Protein AF-A0A1E4T0T9-F1 (afdb_monomer)

pLDDT: mean 78.66, std 10.43, range [50.0, 93.5]

Foldseek 3Di:
DVLLVVLVVVLPPPDDDPVRNVVSQVVNVVVVVVVPVVFVKDKDQQVVADPLVVPPDPDQKAWKKKKKKKAWPDFWDPQFKKKKKFKAWPSRDTQDIDTRDRDRMDIDIGIGIDGSVCSRVIMMMITIDIGTPDPDPPDDTDDIDMDMDMDIHDVRVVVVVVVVVVVVVVVVVVVVVVVVVVVVVVVVVVVVVVVVVVVVVVVVVVVVVVVVVVVVVVVVVVVVVVVVVVVVVVVCVVVVVD

InterPro domains:
  IPR009038 GOLD domain [PF01105] (72-237)

Secondary structure (DSSP, 8-state):
-HHHHHHHHHHTSS---HHHHHHHHHHHHHHHHHHHHHTEEEEEEGGGTS-GGG-----SEEEEEEEEEEEESS---TTTEEEEEEEEETTS-EEEEE-S---SEEEEEEEEEEEGGGTTT-EEEEEEEEEE----TT--PPP--EEEEEEESHHHHHHHHHHHHHHHHHHHHHHHHHHHHHHHHHHHHHHHHHHHHHHHHHHHHHHHHHHHHHHHHHHHHHHHHHHHHHHHHHHHHHTT--

Radius of gyration: 44.63 Å; Cα contacts (8 Å, |Δi|>4): 260; chains: 1; bounding box: 98×109×76 Å

Mean predicted aligned error: 16.96 Å

Organism: NCBI:txid983967

Structure (mmCIF, N/CA/C/O backbone):
data_AF-A0A1E4T0T9-F1
#
_entry.id   AF-A0A1E4T0T9-F1
#
loop_
_atom_site.group_PDB
_atom_site.id
_atom_site.type_symbol
_atom_site.label_atom_id
_atom_site.label_alt_id
_atom_site.label_comp_id
_atom_site.label_asym_id
_atom_site.label_entity_id
_atom_site.label_seq_id
_atom_site.pdbx_PDB_ins_code
_atom_site.Cartn_x
_atom_site.Cartn_y
_atom_site.Cartn_z
_atom_site.occupancy
_atom_site.B_iso_or_equiv
_atom_site.auth_seq_id
_atom_site.auth_comp_id
_atom_site.auth_asym_id
_atom_site.auth_atom_id
_atom_site.pdbx_PDB_model_num
ATOM 1 N N . MET A 1 1 ? -7.947 -5.270 22.882 1.00 57.06 1 MET A N 1
ATOM 2 C CA . MET A 1 1 ? -6.978 -6.190 22.240 1.00 57.06 1 MET A CA 1
ATOM 3 C C . MET A 1 1 ? -6.314 -7.165 23.208 1.00 57.06 1 MET A C 1
ATOM 5 O O . MET A 1 1 ? -6.291 -8.350 22.909 1.00 57.06 1 MET A O 1
ATOM 9 N N . GLU A 1 2 ? -5.814 -6.727 24.372 1.00 59.69 2 GLU A N 1
ATOM 10 C CA . GLU A 1 2 ? -5.223 -7.644 25.373 1.00 59.69 2 GLU A CA 1
ATOM 11 C C . GLU A 1 2 ? -6.180 -8.763 25.816 1.00 59.69 2 GLU A C 1
ATOM 13 O O . GLU A 1 2 ? -5.764 -9.904 26.012 1.00 59.69 2 GLU A O 1
ATOM 18 N N . SER A 1 3 ? -7.479 -8.460 25.899 1.00 63.16 3 SER A N 1
ATOM 19 C CA . SER A 1 3 ? -8.530 -9.440 26.177 1.00 63.16 3 SER A CA 1
ATOM 20 C C . SER A 1 3 ? -8.638 -10.528 25.102 1.00 63.16 3 SER A C 1
ATOM 22 O O . SER A 1 3 ? -8.749 -11.697 25.461 1.00 63.16 3 SER A O 1
ATOM 24 N N . ILE A 1 4 ? -8.556 -10.185 23.811 1.00 62.50 4 ILE A N 1
ATOM 25 C CA . ILE A 1 4 ? -8.642 -11.140 22.688 1.00 62.50 4 ILE A CA 1
ATOM 26 C C . ILE A 1 4 ? -7.440 -12.089 22.718 1.00 62.50 4 ILE A C 1
ATOM 28 O O . ILE A 1 4 ? -7.617 -13.306 22.763 1.00 62.50 4 ILE A O 1
ATOM 32 N N . ASN A 1 5 ? -6.227 -11.538 22.830 1.00 68.00 5 ASN A N 1
ATOM 33 C CA . ASN A 1 5 ? -4.992 -12.326 22.891 1.00 68.00 5 ASN A CA 1
ATOM 34 C C . ASN A 1 5 ? -4.982 -13.288 24.090 1.00 68.00 5 ASN A C 1
ATOM 36 O O . ASN A 1 5 ? -4.513 -14.421 23.984 1.00 68.00 5 ASN A O 1
ATOM 40 N N . LYS A 1 6 ? -5.527 -12.863 25.237 1.00 69.75 6 LYS A N 1
ATOM 41 C CA . LYS A 1 6 ? -5.647 -13.718 26.423 1.00 69.75 6 LYS A CA 1
ATOM 42 C C . LYS A 1 6 ? -6.551 -14.930 26.167 1.00 69.75 6 LYS A C 1
ATOM 44 O O . LYS A 1 6 ? -6.154 -16.048 26.482 1.00 69.75 6 LYS A O 1
ATOM 49 N N . HIS A 1 7 ? -7.726 -14.725 25.569 1.00 67.62 7 HIS A N 1
ATOM 50 C CA . HIS A 1 7 ? -8.671 -15.814 25.289 1.00 67.62 7 HIS A CA 1
ATOM 51 C C . HIS A 1 7 ? -8.166 -16.751 24.173 1.00 67.62 7 HIS A C 1
ATOM 53 O O . HIS A 1 7 ? -8.335 -17.964 24.286 1.00 67.62 7 HIS A O 1
ATOM 59 N N . GLN A 1 8 ? -7.460 -16.235 23.157 1.00 63.12 8 GLN A N 1
ATOM 60 C CA . GLN A 1 8 ? -6.791 -17.070 22.143 1.00 63.12 8 GLN A CA 1
ATOM 61 C C . GLN A 1 8 ? -5.697 -17.953 22.748 1.00 63.12 8 GLN A C 1
ATOM 63 O O . GLN A 1 8 ? -5.616 -19.146 22.456 1.00 63.12 8 GLN A O 1
ATOM 68 N N . ASN A 1 9 ? -4.884 -17.399 23.648 1.00 66.81 9 ASN A N 1
ATOM 69 C CA . ASN A 1 9 ? -3.856 -18.170 24.342 1.00 66.81 9 ASN A CA 1
ATOM 70 C C . ASN A 1 9 ? -4.459 -19.267 25.231 1.00 66.81 9 ASN A C 1
ATOM 72 O O . ASN A 1 9 ? -3.903 -20.360 25.300 1.00 66.81 9 ASN A O 1
ATOM 76 N N . GLU A 1 10 ? -5.607 -19.013 25.868 1.00 63.69 10 GLU A N 1
ATOM 77 C CA . GLU A 1 10 ? -6.328 -20.025 26.650 1.00 63.69 10 GLU A CA 1
ATOM 78 C C . GLU A 1 10 ? -6.899 -21.159 25.777 1.00 63.69 10 GLU A C 1
ATOM 80 O O . GLU A 1 10 ? -6.872 -22.311 26.211 1.00 63.69 10 GLU A O 1
ATOM 85 N N . LEU A 1 11 ? -7.349 -20.873 24.547 1.00 61.41 11 LEU A N 1
ATOM 86 C CA . LEU A 1 11 ? -7.808 -21.886 23.578 1.00 61.41 11 LEU A CA 1
ATOM 87 C C . LEU A 1 11 ? -6.672 -22.770 23.047 1.00 61.41 11 LEU A C 1
ATOM 89 O O . LEU A 1 11 ? -6.877 -23.960 22.815 1.00 61.41 11 LEU A O 1
ATOM 93 N N . ASN A 1 12 ? -5.470 -22.210 22.905 1.00 61.47 12 ASN A N 1
ATOM 94 C CA . ASN A 1 12 ? -4.290 -22.923 22.408 1.00 61.47 12 ASN A CA 1
ATOM 95 C C . ASN A 1 12 ? -3.645 -23.861 23.450 1.00 61.47 12 ASN A C 1
ATOM 97 O O . ASN A 1 12 ? -2.731 -24.628 23.128 1.00 61.47 12 ASN A O 1
ATOM 101 N N . LEU A 1 13 ? -4.108 -23.847 24.707 1.00 65.94 13 LEU A N 1
ATOM 102 C CA . LEU A 1 13 ? -3.631 -24.770 25.736 1.00 65.94 13 LEU A CA 1
ATOM 103 C C . LEU A 1 13 ? -4.154 -26.193 25.471 1.00 65.94 13 LEU A C 1
ATOM 105 O O . LEU A 1 13 ? -5.351 -26.458 25.503 1.00 65.94 13 LEU A O 1
ATOM 109 N N . LYS A 1 14 ? -3.234 -27.154 25.314 1.00 53.81 14 LYS A N 1
ATOM 110 C CA . LYS A 1 14 ? -3.501 -28.574 24.978 1.00 53.81 14 LYS A CA 1
ATOM 111 C C . LYS A 1 14 ? -4.473 -29.338 25.905 1.00 53.81 14 LYS A C 1
ATOM 113 O O . LYS A 1 14 ? -4.807 -30.479 25.604 1.00 53.81 14 LYS A O 1
ATOM 118 N N . LYS A 1 15 ? -4.904 -28.775 27.040 1.00 55.72 15 LYS A N 1
ATOM 119 C CA . LYS A 1 15 ? -5.782 -29.428 28.034 1.00 55.72 15 LYS A CA 1
ATOM 120 C C . LYS A 1 15 ? -6.989 -28.557 28.397 1.00 55.72 15 LYS A C 1
ATOM 122 O O . LYS A 1 15 ? -7.186 -28.210 29.560 1.00 55.72 15 LYS A O 1
ATOM 127 N N . VAL A 1 16 ? -7.816 -28.213 27.415 1.00 63.84 16 VAL A N 1
ATOM 128 C CA . VAL A 1 16 ? -9.122 -27.584 27.659 1.00 63.84 16 VAL A CA 1
ATOM 129 C C . VAL A 1 16 ? -10.225 -28.596 27.359 1.00 63.84 16 VAL A C 1
ATOM 131 O O . VAL A 1 16 ? -10.286 -29.165 26.277 1.00 63.84 16 VAL A O 1
ATOM 134 N N . ASN A 1 17 ? -11.090 -28.853 28.343 1.00 74.56 17 ASN A N 1
ATOM 135 C CA . ASN A 1 17 ? -12.249 -29.734 28.184 1.00 74.56 17 ASN A CA 1
ATOM 136 C C . ASN A 1 17 ? -13.255 -29.117 27.183 1.00 74.56 17 ASN A C 1
ATOM 138 O O . ASN A 1 17 ? -13.449 -27.902 27.215 1.00 74.56 17 ASN A O 1
ATOM 142 N N . ASN A 1 18 ? -13.935 -29.918 26.350 1.00 73.50 18 ASN A N 1
ATOM 143 C CA . ASN A 1 18 ? -14.803 -29.437 25.255 1.00 73.50 18 ASN A CA 1
ATOM 144 C C . ASN A 1 18 ? -15.841 -28.392 25.701 1.00 73.50 18 ASN A C 1
ATOM 146 O O . ASN A 1 18 ? -16.030 -27.380 25.034 1.00 73.50 18 ASN A O 1
ATOM 150 N N . LYS A 1 19 ? -16.461 -28.574 26.875 1.00 77.31 19 LYS A N 1
ATOM 151 C CA . LYS A 1 19 ? -17.432 -27.610 27.426 1.00 77.31 19 LYS A CA 1
ATOM 152 C C . LYS A 1 19 ? -16.798 -26.259 27.787 1.00 77.31 19 LYS A C 1
ATOM 154 O O . LYS A 1 19 ? -17.434 -25.222 27.654 1.00 77.31 19 LYS A O 1
ATOM 159 N N . LYS A 1 20 ? -15.545 -26.269 28.251 1.00 77.44 20 LYS A N 1
ATOM 160 C CA . LYS A 1 20 ? -14.785 -25.053 28.566 1.00 77.44 20 LYS A CA 1
ATOM 161 C C . LYS A 1 20 ? -14.289 -24.374 27.287 1.00 77.44 20 LYS A C 1
ATOM 163 O O . LYS A 1 20 ? -14.274 -23.153 27.246 1.00 77.44 20 LYS A O 1
ATOM 168 N N . LYS A 1 21 ? -13.945 -25.152 26.256 1.00 75.50 21 LYS A N 1
ATOM 169 C CA . LYS A 1 21 ? -13.552 -24.646 24.935 1.00 75.50 21 LYS A CA 1
ATOM 170 C C . LYS A 1 21 ? -14.680 -23.833 24.294 1.00 75.50 21 LYS A C 1
ATOM 172 O O . LYS A 1 21 ? -14.459 -22.668 23.999 1.00 75.50 21 LYS A O 1
ATOM 177 N N . LEU A 1 22 ? -15.888 -24.399 24.220 1.00 78.38 22 LEU A N 1
ATOM 178 C CA . LEU A 1 22 ? -17.079 -23.709 23.698 1.00 78.38 22 LEU A CA 1
ATOM 179 C C . LEU A 1 22 ? -17.352 -22.389 24.435 1.00 78.38 22 LEU A C 1
ATOM 181 O O . LEU A 1 22 ? -17.577 -21.357 23.822 1.00 78.38 22 LEU A O 1
ATOM 185 N N . LEU A 1 23 ? -17.244 -22.398 25.766 1.00 80.94 23 LEU A N 1
ATOM 186 C CA . LEU A 1 23 ? -17.474 -21.203 26.582 1.00 80.94 23 LEU A CA 1
ATOM 187 C C . LEU A 1 23 ? -16.413 -20.111 26.335 1.00 80.94 23 LEU A C 1
ATOM 189 O O . LEU A 1 23 ? -16.714 -18.923 26.423 1.00 80.94 23 LEU A O 1
ATOM 193 N N . ILE A 1 24 ? -15.167 -20.497 26.039 1.00 77.19 24 ILE A N 1
ATOM 194 C CA . ILE A 1 24 ? -14.108 -19.547 25.674 1.00 77.19 24 ILE A CA 1
ATOM 195 C C . ILE A 1 24 ? -14.320 -19.025 24.247 1.00 77.19 24 ILE A C 1
ATOM 197 O O . ILE A 1 24 ? -14.135 -17.832 24.034 1.00 77.19 24 ILE A O 1
ATOM 201 N N . GLU A 1 25 ? -14.742 -19.868 23.301 1.00 77.69 25 GLU A N 1
ATOM 202 C CA . GLU A 1 25 ? -15.094 -19.457 21.932 1.00 77.69 25 GLU A CA 1
ATOM 203 C C . GLU A 1 25 ? -16.253 -18.449 21.928 1.00 77.69 25 GLU A C 1
ATOM 205 O O . GLU A 1 25 ? -16.144 -17.402 21.295 1.00 77.69 25 GLU A O 1
ATOM 210 N N . ASP A 1 26 ? -17.307 -18.685 22.714 1.00 81.06 26 ASP A N 1
ATOM 211 C CA . ASP A 1 26 ? -18.427 -17.745 22.852 1.00 81.06 26 ASP A CA 1
ATOM 212 C C . ASP A 1 26 ? -17.975 -16.393 23.420 1.00 81.06 26 ASP A C 1
ATOM 214 O O . ASP A 1 26 ? -18.331 -15.334 22.898 1.00 81.06 26 ASP A O 1
ATOM 218 N N . LYS A 1 27 ? -17.132 -16.412 24.461 1.00 81.25 27 LYS A N 1
ATOM 219 C CA . LYS A 1 27 ? -16.548 -15.187 25.029 1.00 81.25 27 LYS A CA 1
ATOM 220 C C . LYS A 1 27 ? -15.650 -14.466 24.035 1.00 81.25 27 LYS A C 1
ATOM 222 O O . LYS A 1 27 ? -15.674 -13.241 23.975 1.00 81.25 27 LYS A O 1
ATOM 227 N N . LEU A 1 28 ? -14.854 -15.206 23.270 1.00 78.69 28 LEU A N 1
ATOM 228 C CA . LEU A 1 28 ? -13.985 -14.645 22.246 1.00 78.69 28 LEU A CA 1
ATOM 229 C C . LEU A 1 28 ? -14.816 -13.946 21.166 1.00 78.69 28 LEU A C 1
ATOM 231 O O . LEU A 1 28 ? -14.557 -12.783 20.869 1.00 78.69 28 LEU A O 1
ATOM 235 N N . ASN A 1 29 ? -15.856 -14.608 20.658 1.00 79.00 29 ASN A N 1
ATOM 236 C CA . ASN A 1 29 ? -16.781 -14.039 19.680 1.00 79.00 29 ASN A CA 1
ATOM 237 C C . ASN A 1 29 ? -17.466 -12.779 20.215 1.00 79.00 29 ASN A C 1
ATOM 239 O O . ASN A 1 29 ? -17.566 -11.781 19.503 1.00 79.00 29 ASN A O 1
ATOM 243 N N . GLN A 1 30 ? -17.888 -12.787 21.482 1.00 84.00 30 GLN A N 1
ATOM 244 C CA . GLN A 1 30 ? -18.461 -11.607 22.121 1.00 84.00 30 GLN A CA 1
ATOM 245 C C . GLN A 1 30 ? -17.457 -10.444 22.165 1.00 84.00 30 GLN A C 1
ATOM 247 O O . GLN A 1 30 ? -17.786 -9.342 21.734 1.00 84.00 30 GLN A O 1
ATOM 252 N N . VAL A 1 31 ? -16.224 -10.685 22.618 1.00 81.38 31 VAL A N 1
ATOM 253 C CA . VAL A 1 31 ? -15.187 -9.644 22.720 1.00 81.38 31 VAL A CA 1
ATOM 254 C C . VAL A 1 31 ? -14.771 -9.120 21.341 1.00 81.38 31 VAL A C 1
ATOM 256 O O . VAL A 1 31 ? -14.519 -7.925 21.192 1.00 81.38 31 VAL A O 1
ATOM 259 N N . ILE A 1 32 ? -14.707 -9.983 20.323 1.00 80.38 32 ILE A N 1
ATOM 260 C CA . ILE A 1 32 ? -14.442 -9.576 18.937 1.00 80.38 32 ILE A CA 1
ATOM 261 C C . ILE A 1 32 ? -15.573 -8.679 18.432 1.00 80.38 32 ILE A C 1
ATOM 263 O O . ILE A 1 32 ? -15.301 -7.610 17.895 1.00 80.38 32 ILE A O 1
ATOM 267 N N . ASN A 1 33 ? -16.832 -9.056 18.655 1.00 81.19 33 ASN A N 1
ATOM 268 C CA . ASN A 1 33 ? -17.979 -8.250 18.237 1.00 81.19 33 ASN A CA 1
ATOM 269 C C . ASN A 1 33 ? -18.048 -6.905 18.974 1.00 81.19 33 ASN A C 1
ATOM 271 O O . ASN A 1 33 ? -18.346 -5.884 18.355 1.00 81.19 33 ASN A O 1
ATOM 275 N N . GLU A 1 34 ? -17.730 -6.866 20.269 1.00 83.19 34 GLU A N 1
ATOM 276 C CA . GLU A 1 34 ? -17.596 -5.620 21.036 1.00 83.19 34 GLU A CA 1
ATOM 277 C C . GLU A 1 34 ? -16.472 -4.740 20.474 1.00 83.19 34 GLU A C 1
ATOM 279 O O . GLU A 1 34 ? -16.651 -3.537 20.291 1.00 83.19 34 GLU A O 1
ATOM 284 N N . TYR A 1 35 ? -15.326 -5.331 20.130 1.00 79.81 35 TYR A N 1
ATOM 285 C CA . TYR A 1 35 ? -14.220 -4.610 19.506 1.00 79.81 35 TYR A CA 1
ATOM 286 C C . TYR A 1 35 ? -14.591 -4.058 18.120 1.00 79.81 35 TYR A C 1
ATOM 288 O O . TYR A 1 35 ? -14.288 -2.902 17.831 1.00 79.81 35 TYR A O 1
ATOM 2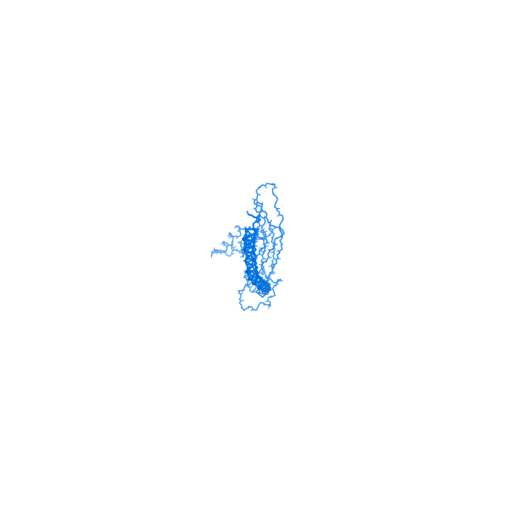96 N N . ILE A 1 36 ? -15.260 -4.855 17.284 1.00 79.25 36 ILE A N 1
ATOM 297 C CA . ILE A 1 36 ? -15.697 -4.459 15.939 1.00 79.25 36 ILE A CA 1
ATOM 298 C C . ILE A 1 36 ? -16.736 -3.343 16.015 1.00 79.25 36 ILE A C 1
ATOM 300 O O . ILE A 1 36 ? -16.641 -2.377 15.272 1.00 79.25 36 ILE A O 1
ATOM 304 N N . SER A 1 37 ? -17.711 -3.452 16.918 1.00 79.31 37 SER A N 1
ATOM 305 C CA . SER A 1 37 ? -18.762 -2.439 17.088 1.00 79.31 37 SER A CA 1
ATOM 306 C C . SER A 1 37 ? -18.261 -1.139 17.719 1.00 79.31 37 SER A C 1
ATOM 308 O O . SER A 1 37 ? -18.831 -0.081 17.463 1.00 79.31 37 SER A O 1
ATOM 310 N N . SER A 1 38 ? -17.194 -1.197 18.519 1.00 80.12 38 SER A N 1
ATOM 311 C CA . SER A 1 38 ? -16.608 -0.017 19.171 1.00 80.12 38 SER A CA 1
ATOM 312 C C . SER A 1 38 ? -15.611 0.743 18.292 1.00 80.12 38 SER A C 1
ATOM 314 O O . SER A 1 38 ? -15.231 1.861 18.635 1.00 80.12 38 SER A O 1
ATOM 316 N N . ASN A 1 39 ? -15.163 0.151 17.183 1.00 79.81 39 ASN A N 1
ATOM 317 C CA . ASN A 1 39 ? -14.183 0.740 16.273 1.00 79.81 39 ASN A CA 1
ATOM 318 C C . ASN A 1 39 ? -14.757 0.887 14.860 1.00 79.81 39 ASN A C 1
ATOM 320 O O . ASN A 1 39 ? -15.753 0.267 14.501 1.00 79.81 39 ASN A O 1
ATOM 324 N N . ASN A 1 40 ? -14.096 1.685 14.019 1.00 83.19 40 ASN A N 1
ATOM 325 C CA . ASN A 1 40 ? -14.457 1.765 12.605 1.00 83.19 40 ASN A CA 1
ATOM 326 C C . ASN A 1 40 ? -13.895 0.545 11.872 1.00 83.19 40 ASN A C 1
ATOM 328 O O . ASN A 1 40 ? -12.773 0.576 11.360 1.00 83.19 40 ASN A O 1
ATOM 332 N N . CYS A 1 41 ? -14.676 -0.531 11.869 1.00 89.19 41 CYS A N 1
ATOM 333 C CA . CYS A 1 41 ? -14.345 -1.797 11.235 1.00 89.19 41 CYS A CA 1
ATOM 334 C C . CYS A 1 41 ? -15.230 -2.066 10.016 1.00 89.19 41 CYS A C 1
ATOM 336 O O . CYS A 1 41 ? -16.447 -1.900 10.069 1.00 89.19 41 CYS A O 1
ATOM 338 N N . TYR A 1 42 ? -14.614 -2.534 8.933 1.00 89.50 42 TYR A N 1
ATOM 339 C CA . TYR A 1 42 ? -15.296 -2.930 7.705 1.00 89.50 42 TYR A CA 1
ATOM 340 C C . TYR A 1 42 ? -15.018 -4.396 7.402 1.00 89.50 42 TYR A C 1
ATOM 342 O O . TYR A 1 42 ? -13.855 -4.799 7.331 1.00 89.50 42 TYR A O 1
ATOM 350 N N . ARG A 1 43 ? -16.090 -5.166 7.204 1.00 90.00 43 ARG A N 1
ATOM 351 C CA . ARG A 1 43 ? -16.034 -6.593 6.888 1.00 90.00 43 ARG A CA 1
ATOM 352 C C . ARG A 1 43 ? -16.028 -6.827 5.386 1.00 90.00 43 ARG A C 1
ATOM 354 O O . ARG A 1 43 ? -16.909 -6.331 4.688 1.00 90.00 43 ARG A O 1
ATOM 361 N N . TYR A 1 44 ? -15.089 -7.641 4.920 1.00 89.38 44 TYR A N 1
ATOM 362 C CA . TYR A 1 44 ? -14.964 -8.045 3.523 1.00 89.38 44 TYR A CA 1
ATOM 363 C C . TYR A 1 44 ? -15.066 -9.565 3.414 1.00 89.38 44 TYR A C 1
ATOM 365 O O . TYR A 1 44 ? -14.212 -10.289 3.928 1.00 89.38 44 TYR A O 1
ATOM 373 N N . HIS A 1 45 ? -16.111 -10.051 2.744 1.00 88.50 45 HIS A N 1
ATOM 374 C CA . HIS A 1 45 ? -16.285 -11.475 2.465 1.00 88.50 45 HIS A CA 1
ATOM 375 C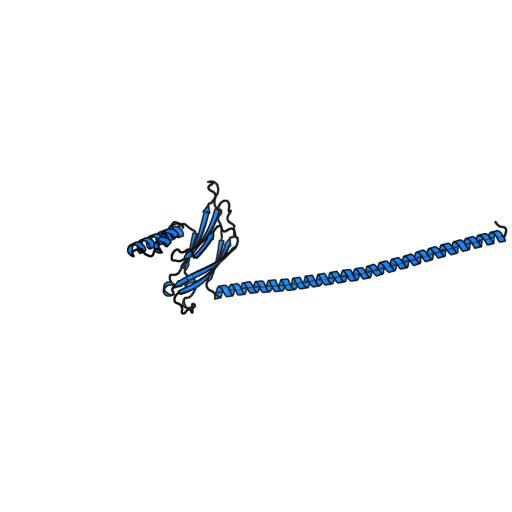 C . HIS A 1 45 ? -15.540 -11.856 1.188 1.00 88.50 45 HIS A C 1
ATOM 377 O O . HIS A 1 45 ? -15.721 -11.215 0.156 1.00 88.50 45 HIS A O 1
ATOM 383 N N . ILE A 1 46 ? -14.738 -12.922 1.226 1.00 83.88 46 ILE A N 1
ATOM 384 C CA . ILE A 1 46 ? -13.905 -13.312 0.073 1.00 83.88 46 ILE A CA 1
ATOM 385 C C . ILE A 1 46 ? -14.767 -13.622 -1.158 1.00 83.88 46 ILE A C 1
ATOM 387 O O . ILE A 1 46 ? -14.450 -13.191 -2.268 1.00 83.88 46 ILE A O 1
ATOM 391 N N . ARG A 1 47 ? -15.882 -14.332 -0.950 1.00 83.50 47 ARG A N 1
ATOM 392 C CA . ARG A 1 47 ? -16.803 -14.765 -2.014 1.00 83.50 47 ARG A CA 1
ATOM 393 C C . ARG A 1 47 ? -17.356 -13.623 -2.871 1.00 83.50 47 ARG A C 1
ATOM 395 O O . ARG A 1 47 ? -17.768 -13.865 -3.999 1.00 83.50 47 ARG A O 1
ATOM 402 N N . ASP A 1 48 ? -17.408 -12.409 -2.323 1.00 83.31 48 ASP A N 1
ATOM 403 C CA . ASP A 1 48 ? -17.975 -11.251 -3.015 1.00 83.31 48 ASP A CA 1
ATOM 404 C C . ASP A 1 48 ? -16.991 -10.708 -4.069 1.00 83.31 48 ASP A C 1
ATOM 406 O O . ASP A 1 48 ? -17.389 -9.987 -4.983 1.00 83.31 48 ASP A O 1
ATOM 410 N N . TYR A 1 49 ? -15.709 -11.080 -3.963 1.00 80.06 49 TYR A N 1
ATOM 411 C CA . TYR A 1 49 ? -14.622 -10.561 -4.795 1.00 80.06 49 TYR A CA 1
ATOM 412 C C . TYR A 1 49 ? -13.903 -11.632 -5.614 1.00 80.06 49 TYR A C 1
ATOM 414 O O . TYR A 1 49 ? -13.321 -11.314 -6.650 1.00 80.06 49 TYR A O 1
ATOM 422 N N . ILE A 1 50 ? -13.926 -12.890 -5.170 1.00 76.00 50 ILE A N 1
ATOM 423 C CA . ILE A 1 50 ? -13.327 -14.014 -5.888 1.00 76.00 50 ILE A CA 1
ATOM 424 C C . ILE A 1 50 ? -14.393 -15.078 -6.119 1.00 76.00 50 ILE A C 1
ATOM 426 O O . ILE A 1 50 ? -15.002 -15.587 -5.177 1.00 76.00 50 ILE A O 1
ATOM 430 N N . ASN A 1 51 ? -14.571 -15.465 -7.380 1.00 71.44 51 ASN A N 1
ATOM 431 C CA . ASN A 1 51 ? -15.403 -16.606 -7.718 1.00 71.44 51 ASN A CA 1
ATOM 432 C C . ASN A 1 51 ? -14.649 -17.898 -7.385 1.00 71.44 51 ASN A C 1
ATOM 434 O O . ASN A 1 51 ? -13.546 -18.128 -7.878 1.00 71.44 51 ASN A O 1
ATOM 438 N N . TYR A 1 52 ? -15.259 -18.761 -6.573 1.00 67.12 52 TYR A N 1
ATOM 439 C CA . TYR A 1 52 ? -14.669 -20.041 -6.171 1.00 67.12 52 TYR A CA 1
ATOM 440 C C . TYR A 1 52 ? -14.256 -20.898 -7.379 1.00 67.12 52 TYR A C 1
ATOM 442 O O . TYR A 1 52 ? -13.225 -21.564 -7.351 1.00 67.12 52 TYR A O 1
ATOM 450 N N . ASN A 1 53 ? -15.015 -20.819 -8.476 1.00 66.31 53 ASN A N 1
ATOM 451 C CA . ASN A 1 53 ? -14.739 -21.572 -9.702 1.00 66.31 53 ASN A CA 1
ATOM 452 C C . ASN A 1 53 ? -13.446 -21.140 -10.417 1.00 66.31 53 ASN A C 1
ATOM 454 O O . ASN A 1 53 ? -12.900 -21.912 -11.205 1.00 66.31 53 ASN A O 1
ATOM 458 N N . ASP A 1 54 ? -12.946 -19.932 -10.143 1.00 64.06 54 ASP A N 1
ATOM 459 C CA . ASP A 1 54 ? -11.701 -19.421 -10.726 1.00 64.06 54 ASP A CA 1
ATOM 460 C C . ASP A 1 54 ? -10.461 -19.925 -9.967 1.00 64.06 54 ASP A C 1
ATOM 462 O O . ASP A 1 54 ? -9.332 -19.846 -10.465 1.00 64.06 54 ASP A O 1
ATOM 466 N N . ILE A 1 55 ? -10.656 -20.499 -8.777 1.00 65.00 55 ILE A N 1
ATOM 467 C CA . ILE A 1 55 ? -9.598 -21.060 -7.942 1.00 65.00 55 ILE A CA 1
ATOM 468 C C . ILE A 1 55 ? -9.340 -22.507 -8.381 1.00 65.00 55 ILE A C 1
ATOM 470 O O . ILE A 1 55 ? -9.918 -23.464 -7.873 1.00 65.00 55 ILE A O 1
ATOM 474 N N . LYS A 1 56 ? -8.422 -22.677 -9.337 1.00 54.97 56 LYS A N 1
ATOM 475 C CA . LYS A 1 56 ? -7.956 -23.987 -9.837 1.00 54.97 56 LYS A CA 1
ATOM 476 C C . LYS A 1 56 ? -6.964 -24.676 -8.895 1.00 54.97 56 LYS A C 1
ATOM 478 O O . LYS A 1 56 ? -5.915 -25.144 -9.333 1.00 54.97 56 LYS A O 1
ATOM 483 N N . SER A 1 57 ? -7.237 -24.681 -7.602 1.00 54.34 57 SER A N 1
ATOM 484 C CA . SER A 1 57 ? -6.357 -25.352 -6.654 1.00 54.34 57 SER A CA 1
ATOM 485 C C . SER A 1 57 ? -6.869 -26.754 -6.344 1.00 54.34 57 SER A C 1
ATOM 487 O O . SER A 1 57 ? -8.052 -26.947 -6.074 1.00 54.34 57 SER A O 1
ATOM 489 N N . GLU A 1 58 ? -5.975 -27.742 -6.356 1.00 50.00 58 GLU A N 1
ATOM 490 C CA . GLU A 1 58 ? -6.231 -29.118 -5.904 1.00 50.00 58 GLU A CA 1
ATOM 491 C C . GLU A 1 58 ? -6.037 -29.283 -4.385 1.00 50.00 58 GLU A C 1
ATOM 493 O O . GLU A 1 58 ? -6.444 -30.294 -3.824 1.00 50.00 58 GLU A O 1
ATOM 498 N N . SER A 1 59 ? -5.491 -28.278 -3.695 1.00 52.59 59 SER A N 1
ATOM 499 C CA . SER A 1 59 ? -5.150 -28.330 -2.268 1.00 52.59 59 SER A CA 1
ATOM 500 C C . SER A 1 59 ? -6.354 -28.004 -1.367 1.00 52.59 59 SER A C 1
ATOM 502 O O . SER A 1 59 ? -7.219 -27.224 -1.753 1.00 52.59 59 SER A O 1
ATOM 504 N N . ASP A 1 60 ? -6.452 -28.622 -0.185 1.00 57.94 60 ASP A N 1
ATOM 505 C CA . ASP A 1 60 ? -7.529 -28.342 0.786 1.00 57.94 60 ASP A CA 1
ATOM 506 C C . ASP A 1 60 ? -7.283 -27.072 1.624 1.00 57.94 60 ASP A C 1
ATOM 508 O O . ASP A 1 60 ? -8.233 -26.517 2.181 1.00 57.94 60 ASP A O 1
ATOM 512 N N . ASN A 1 61 ? -6.029 -26.604 1.687 1.00 56.53 61 ASN A N 1
ATOM 513 C CA . ASN A 1 61 ? -5.594 -25.417 2.425 1.00 56.53 61 ASN A CA 1
ATOM 514 C C . ASN A 1 61 ? -4.902 -24.456 1.463 1.00 56.53 61 ASN A C 1
ATOM 516 O O . ASN A 1 61 ? -3.718 -24.612 1.161 1.00 56.53 61 ASN A O 1
ATOM 520 N N . ASP A 1 62 ? -5.636 -23.447 1.028 1.00 70.75 62 ASP A N 1
ATOM 521 C CA . ASP A 1 62 ? -5.119 -22.425 0.135 1.00 70.75 62 ASP A CA 1
ATOM 522 C C . ASP A 1 62 ? -5.139 -21.071 0.809 1.00 70.75 62 ASP A C 1
ATOM 524 O O . ASP A 1 62 ? -5.834 -20.854 1.800 1.00 70.75 62 ASP A O 1
ATOM 528 N N . ASN A 1 63 ? -4.402 -20.133 0.229 1.00 74.69 63 ASN A N 1
ATOM 529 C CA . ASN A 1 63 ? -4.414 -18.767 0.701 1.00 74.69 63 ASN A CA 1
ATOM 530 C C . ASN A 1 63 ? -4.867 -17.821 -0.410 1.00 74.69 63 ASN A C 1
ATOM 532 O O . ASN A 1 63 ? -4.546 -18.000 -1.590 1.00 74.69 63 ASN A O 1
ATOM 536 N N . VAL A 1 64 ? -5.610 -16.789 -0.022 1.00 77.94 64 VAL A N 1
ATOM 537 C CA . VAL A 1 64 ? -5.908 -15.647 -0.878 1.00 77.94 64 VAL A CA 1
ATOM 538 C C . VAL A 1 64 ? -4.945 -14.525 -0.532 1.00 77.94 64 VAL A C 1
ATOM 540 O O . VAL A 1 64 ? -4.961 -13.987 0.574 1.00 77.94 64 VAL A O 1
ATOM 543 N N . LEU A 1 65 ? -4.152 -14.118 -1.521 1.00 82.81 65 LEU A N 1
ATOM 544 C CA . LEU A 1 65 ? -3.349 -12.908 -1.416 1.00 82.81 65 LEU A CA 1
ATOM 545 C C . LEU A 1 65 ? -4.225 -11.676 -1.628 1.00 82.81 65 LEU A C 1
ATOM 547 O O . LEU A 1 65 ? -4.921 -11.559 -2.639 1.00 82.81 65 LEU A O 1
ATOM 551 N N . ILE A 1 66 ? -4.154 -10.749 -0.681 1.00 85.75 66 ILE A N 1
ATOM 552 C CA . ILE A 1 66 ? -4.903 -9.495 -0.681 1.00 85.75 66 ILE A CA 1
ATOM 553 C C . ILE A 1 66 ? -3.895 -8.355 -0.621 1.00 85.75 66 ILE A C 1
ATOM 555 O O . ILE A 1 66 ? -3.100 -8.265 0.316 1.00 85.75 66 ILE A O 1
ATOM 559 N N . ALA A 1 67 ? -3.927 -7.472 -1.615 1.00 86.25 67 ALA A N 1
ATOM 560 C CA . ALA A 1 67 ? -3.133 -6.254 -1.620 1.00 86.25 67 ALA A CA 1
ATOM 561 C C . ALA A 1 67 ? -4.015 -5.062 -1.244 1.00 86.25 67 ALA A C 1
ATOM 563 O O . ALA A 1 67 ? -5.053 -4.809 -1.853 1.00 86.25 67 ALA A O 1
ATOM 564 N N . LEU A 1 68 ? -3.575 -4.324 -0.234 1.00 89.69 68 LEU A N 1
ATOM 565 C CA . LEU A 1 68 ? -4.252 -3.161 0.305 1.00 89.69 68 LEU A CA 1
ATOM 566 C C . LEU A 1 68 ? -3.421 -1.915 0.016 1.00 89.69 68 LEU A C 1
ATOM 568 O O . LEU A 1 68 ? -2.229 -1.872 0.327 1.00 89.69 68 LEU A O 1
ATOM 572 N N . THR A 1 69 ? -4.051 -0.890 -0.545 1.00 90.00 69 THR A N 1
ATOM 573 C CA . THR A 1 69 ? -3.475 0.452 -0.647 1.00 90.00 69 THR A CA 1
ATOM 574 C C . THR A 1 69 ? -4.401 1.436 0.045 1.00 90.00 69 THR A C 1
ATOM 576 O O . THR A 1 69 ? -5.563 1.535 -0.332 1.00 90.00 69 THR A O 1
ATOM 579 N N . ILE A 1 70 ? -3.897 2.154 1.045 1.00 90.38 70 ILE A N 1
ATOM 580 C CA . ILE A 1 70 ? -4.640 3.203 1.749 1.00 90.38 70 ILE A CA 1
ATOM 581 C C . ILE A 1 70 ? -3.939 4.531 1.517 1.00 90.38 70 ILE A C 1
ATOM 583 O O . ILE A 1 70 ? -2.722 4.608 1.663 1.00 90.38 70 ILE A O 1
ATOM 587 N N . GLU A 1 71 ? -4.701 5.565 1.190 1.00 91.44 71 GLU A N 1
ATOM 588 C CA . GLU A 1 71 ? -4.219 6.929 1.011 1.00 91.44 71 GLU A CA 1
ATOM 589 C C . GLU A 1 71 ? -5.017 7.878 1.907 1.00 91.44 71 GLU A C 1
ATOM 591 O O . GLU A 1 71 ? -6.245 7.904 1.849 1.00 91.44 71 GLU A O 1
ATOM 596 N N . PHE A 1 72 ? -4.326 8.615 2.773 1.00 88.06 72 PHE A N 1
ATOM 597 C CA . PHE A 1 72 ? -4.923 9.564 3.708 1.00 88.06 72 PHE A CA 1
ATOM 598 C C . PHE A 1 72 ? -4.941 10.959 3.094 1.00 88.06 72 PHE A C 1
ATOM 600 O O . PHE A 1 72 ? -3.893 11.464 2.693 1.00 88.06 72 PHE A O 1
ATOM 607 N N . GLU A 1 73 ? -6.106 11.607 3.083 1.00 86.25 73 GLU A N 1
ATOM 608 C CA . GLU A 1 73 ? -6.211 13.007 2.650 1.00 86.25 73 GLU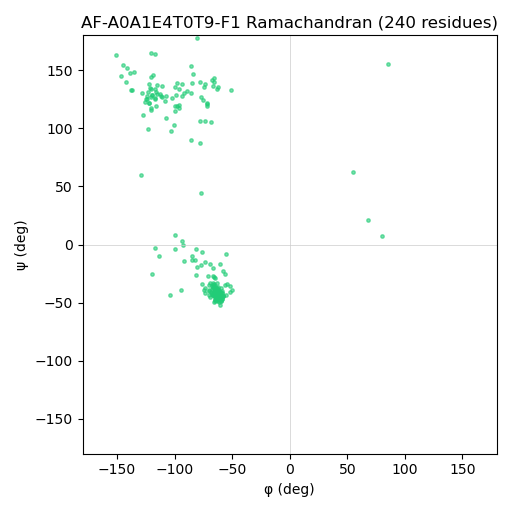 A CA 1
ATOM 609 C C . GLU A 1 73 ? -5.523 13.945 3.643 1.00 86.25 73 GLU A C 1
ATOM 611 O O . GLU A 1 73 ? -4.834 14.886 3.258 1.00 86.25 73 GLU A O 1
ATOM 616 N N . ASN A 1 74 ? -5.698 13.662 4.936 1.00 84.62 74 ASN A N 1
ATOM 617 C CA . ASN A 1 74 ? -5.163 14.456 6.031 1.00 84.62 74 ASN A CA 1
ATOM 618 C C . ASN A 1 74 ? -4.405 13.552 7.003 1.00 84.62 74 ASN A C 1
ATOM 620 O O . ASN A 1 74 ? -4.927 12.536 7.461 1.00 84.62 74 ASN A O 1
ATOM 624 N N . LEU A 1 75 ? -3.177 13.935 7.354 1.00 82.12 75 LEU A N 1
ATOM 625 C CA . LEU A 1 75 ? -2.373 13.181 8.314 1.00 82.12 75 LEU A CA 1
ATOM 626 C C . LEU A 1 75 ? -2.831 13.449 9.757 1.00 82.12 75 LEU A C 1
ATOM 628 O O . LEU A 1 75 ? -3.110 14.600 10.112 1.00 82.12 75 LEU A O 1
ATOM 632 N N . PRO A 1 76 ? -2.879 12.422 10.626 1.00 81.81 76 PRO A N 1
ATOM 633 C CA . PRO A 1 76 ? -3.224 12.613 12.028 1.00 81.81 76 PRO A CA 1
ATOM 634 C C . PRO A 1 76 ? -2.163 13.448 12.752 1.00 81.81 76 PRO A C 1
ATOM 636 O O . PRO A 1 76 ? -0.958 13.253 12.583 1.00 81.81 76 PRO A O 1
ATOM 639 N N . ASN A 1 77 ? -2.608 14.351 13.629 1.00 82.75 77 ASN A N 1
ATOM 640 C CA . ASN A 1 77 ? -1.700 15.080 14.509 1.00 82.75 77 ASN A CA 1
ATOM 641 C C . ASN A 1 77 ? -1.183 14.147 15.612 1.00 82.75 77 ASN A C 1
ATOM 643 O O . ASN A 1 77 ? -1.904 13.849 16.566 1.00 82.75 77 ASN A O 1
ATOM 647 N N . ASN A 1 78 ? 0.083 13.746 15.498 1.00 80.25 78 ASN A N 1
ATOM 648 C CA . ASN A 1 78 ? 0.748 12.788 16.383 1.00 80.25 78 ASN A CA 1
ATOM 649 C C . ASN A 1 78 ? 0.822 13.201 17.862 1.00 80.25 78 ASN A C 1
ATOM 651 O O . ASN A 1 78 ? 1.068 12.349 18.712 1.00 80.25 78 ASN A O 1
ATOM 655 N N . LYS A 1 79 ? 0.612 14.482 18.183 1.00 82.50 79 LYS A N 1
ATOM 656 C CA . LYS A 1 79 ? 0.541 14.961 19.569 1.00 82.50 79 LYS A CA 1
ATOM 657 C C . LYS A 1 79 ? -0.833 14.737 20.191 1.00 82.50 79 LYS A C 1
ATOM 659 O O . LYS A 1 79 ? -0.929 14.648 21.407 1.00 82.50 79 LYS A O 1
ATOM 664 N N . ILE A 1 80 ? -1.882 14.679 19.371 1.00 84.44 80 ILE A N 1
ATOM 665 C CA . ILE A 1 80 ? -3.279 14.635 19.820 1.00 84.44 80 ILE A CA 1
ATOM 666 C C . ILE A 1 80 ? -3.846 13.225 19.684 1.00 84.44 80 ILE A C 1
ATOM 668 O O . ILE A 1 80 ? -4.526 12.754 20.595 1.00 84.44 80 ILE A O 1
ATOM 672 N N . GLN A 1 81 ? -3.567 12.550 18.567 1.00 87.31 81 GLN A N 1
ATOM 673 C CA . GLN A 1 81 ? -4.159 11.259 18.241 1.00 87.31 81 GLN A CA 1
ATOM 674 C C . GLN A 1 81 ? -3.195 10.327 17.506 1.00 87.31 81 GLN A C 1
ATOM 676 O O . GLN A 1 81 ? -2.283 10.759 16.800 1.00 87.31 81 GLN A O 1
ATOM 681 N N . GLN A 1 82 ? -3.442 9.033 17.652 1.00 88.31 82 GLN A N 1
ATOM 682 C CA . GLN A 1 82 ? -2.742 7.945 16.992 1.00 88.31 82 GLN A CA 1
ATOM 683 C C . GLN A 1 82 ? -3.764 7.083 16.271 1.00 88.31 82 GLN A C 1
ATOM 685 O O . GLN A 1 82 ? -4.709 6.589 16.882 1.00 88.31 82 GLN A O 1
ATOM 690 N N . ILE A 1 83 ? -3.548 6.882 14.976 1.00 88.31 83 ILE A N 1
ATOM 691 C CA . ILE A 1 83 ? -4.360 5.963 14.188 1.00 88.31 83 ILE A CA 1
ATOM 692 C C . ILE A 1 83 ? -3.600 4.650 14.067 1.00 88.31 83 ILE A C 1
ATOM 694 O O . ILE A 1 83 ? -2.427 4.646 13.688 1.00 88.31 83 ILE A O 1
ATOM 698 N N . SER A 1 84 ? -4.265 3.550 14.400 1.00 89.56 84 SER A N 1
ATOM 699 C CA . SER A 1 84 ? -3.763 2.195 14.181 1.00 89.56 84 SER A CA 1
ATOM 700 C C . SER A 1 84 ? -4.695 1.443 13.246 1.00 89.56 84 SER A C 1
ATOM 702 O O . SER A 1 84 ? -5.906 1.646 13.257 1.00 89.56 84 SER A O 1
ATOM 704 N N . LEU A 1 85 ? -4.116 0.574 12.431 1.00 91.00 85 LEU A N 1
ATOM 705 C CA . LEU A 1 85 ? -4.830 -0.277 11.496 1.00 91.00 85 LEU A CA 1
ATOM 706 C C . LEU A 1 85 ? -4.597 -1.731 11.867 1.00 91.00 85 LEU A C 1
ATOM 708 O O . LEU A 1 85 ? -3.451 -2.182 11.942 1.00 91.00 85 LEU A O 1
ATOM 712 N N . ASN A 1 86 ? -5.692 -2.452 12.061 1.00 91.56 86 ASN A N 1
ATOM 713 C CA . ASN A 1 86 ? -5.705 -3.873 12.366 1.00 91.56 86 ASN A CA 1
ATOM 714 C C . ASN A 1 86 ? -6.493 -4.604 11.284 1.00 91.56 86 ASN A C 1
ATOM 716 O O . ASN A 1 86 ? -7.583 -4.177 10.915 1.00 91.56 86 ASN A O 1
ATOM 720 N N . ILE A 1 87 ? -5.939 -5.708 10.795 1.00 91.06 87 ILE A N 1
ATOM 721 C CA . ILE A 1 87 ? -6.617 -6.606 9.865 1.00 91.06 87 ILE A CA 1
ATOM 722 C C . ILE A 1 87 ? -6.779 -7.941 10.570 1.00 91.06 87 ILE A C 1
ATOM 724 O O . ILE A 1 87 ? -5.786 -8.542 10.991 1.00 91.06 87 ILE A O 1
ATOM 728 N N . ILE A 1 88 ? -8.029 -8.355 10.736 1.00 89.62 88 ILE A N 1
ATOM 729 C CA . ILE A 1 88 ? -8.433 -9.454 11.609 1.00 89.62 88 ILE A CA 1
ATOM 730 C C . ILE A 1 88 ? -9.159 -10.503 10.764 1.00 89.62 88 ILE A C 1
ATOM 732 O O . ILE A 1 88 ? -9.984 -10.140 9.932 1.00 89.62 88 ILE A O 1
ATOM 736 N N . ASP A 1 89 ? -8.841 -11.783 10.934 1.00 87.56 89 ASP A N 1
ATOM 737 C CA . ASP A 1 89 ? -9.548 -12.876 10.252 1.00 87.56 89 ASP A CA 1
ATOM 738 C C . ASP A 1 89 ? -10.880 -13.236 10.945 1.00 87.56 89 ASP A C 1
ATOM 740 O O . ASP A 1 89 ? -11.221 -12.707 12.010 1.00 87.56 89 ASP A O 1
ATOM 744 N N . LYS A 1 90 ? -11.630 -14.188 10.375 1.00 83.94 90 LYS A N 1
ATOM 745 C CA . LYS A 1 90 ? -12.886 -14.679 10.967 1.00 83.94 90 LYS A CA 1
ATOM 746 C C . LYS A 1 90 ? -12.739 -15.250 12.384 1.00 83.94 90 LYS A C 1
ATOM 748 O O . LYS A 1 90 ? -13.714 -15.304 13.128 1.00 83.94 90 LYS A O 1
ATOM 753 N N . HIS A 1 91 ? -11.536 -15.683 12.757 1.00 81.69 91 HIS A N 1
ATOM 754 C CA . HIS A 1 91 ? -11.216 -16.283 14.051 1.00 81.69 91 HIS A CA 1
ATOM 755 C C . HIS A 1 91 ? -10.693 -15.260 15.073 1.00 81.69 91 HIS A C 1
ATOM 757 O O . HIS A 1 91 ? -10.326 -15.625 16.194 1.00 81.69 91 HIS A O 1
ATOM 763 N N . GLY A 1 92 ? -10.644 -13.976 14.710 1.00 76.50 92 GLY A N 1
ATOM 764 C CA . GLY A 1 92 ? -10.126 -12.921 15.571 1.00 76.50 92 GLY A CA 1
ATOM 765 C C . GLY A 1 92 ? -8.602 -12.827 15.602 1.00 76.50 92 GLY A C 1
ATOM 766 O O . GLY A 1 92 ? -8.061 -12.078 16.418 1.00 76.50 92 GLY A O 1
ATOM 767 N N . ASN A 1 93 ? -7.881 -13.580 14.769 1.00 82.12 93 ASN A N 1
ATOM 768 C CA . ASN A 1 93 ? -6.431 -13.473 14.671 1.00 82.12 93 ASN A CA 1
ATOM 769 C C . ASN A 1 93 ? -6.056 -12.199 13.920 1.00 82.12 93 ASN A C 1
ATOM 771 O O . ASN A 1 93 ? -6.602 -11.885 12.863 1.00 82.12 93 ASN A O 1
ATOM 775 N N . ILE A 1 94 ? -5.069 -11.480 14.447 1.00 85.19 94 ILE A N 1
ATOM 776 C CA . ILE A 1 94 ? -4.506 -10.313 13.774 1.00 85.19 94 ILE A CA 1
ATOM 777 C C . ILE A 1 94 ? -3.568 -10.805 12.673 1.00 85.19 94 ILE A C 1
ATOM 779 O O . ILE A 1 94 ? -2.449 -11.233 12.951 1.00 85.19 94 ILE A O 1
ATOM 783 N N . MET A 1 95 ? -3.999 -10.697 11.421 1.00 85.81 95 MET A N 1
ATOM 784 C CA . MET A 1 95 ? -3.174 -11.054 10.267 1.00 85.81 95 MET A CA 1
ATOM 785 C C . MET A 1 95 ? -2.081 -10.015 10.018 1.00 85.81 95 MET A C 1
ATOM 787 O O . MET A 1 95 ? -0.930 -10.342 9.729 1.00 85.81 95 MET A O 1
ATOM 791 N N . ARG A 1 96 ? -2.436 -8.731 10.136 1.00 87.88 96 ARG A N 1
ATOM 792 C CA . ARG A 1 96 ? -1.517 -7.596 10.001 1.00 87.88 96 ARG A CA 1
ATOM 793 C C . ARG A 1 96 ? -1.942 -6.469 10.932 1.00 87.88 96 ARG A C 1
ATOM 795 O O . ARG A 1 96 ? -3.130 -6.218 11.121 1.00 87.88 96 ARG A O 1
ATOM 802 N N . ARG A 1 97 ? -0.953 -5.762 11.474 1.00 88.88 97 ARG A N 1
ATOM 803 C CA . ARG A 1 97 ? -1.146 -4.572 12.302 1.00 88.88 97 ARG A CA 1
ATOM 804 C C . ARG A 1 97 ? -0.123 -3.517 11.929 1.00 88.88 97 ARG A C 1
ATOM 806 O O . ARG A 1 97 ? 1.067 -3.818 11.852 1.00 88.88 97 ARG A O 1
ATOM 813 N N . LYS A 1 98 ? -0.581 -2.282 11.744 1.00 88.88 98 LYS A N 1
ATOM 814 C CA . LYS A 1 98 ? 0.283 -1.114 11.590 1.00 88.88 98 LYS A CA 1
ATOM 815 C C . LYS A 1 98 ? -0.148 -0.054 12.593 1.00 88.88 98 LYS A C 1
ATOM 817 O O . LYS A 1 98 ? -1.245 0.490 12.513 1.00 88.88 98 LYS A O 1
ATOM 822 N N . ASN A 1 99 ? 0.720 0.186 13.568 1.00 86.94 99 ASN A N 1
ATOM 823 C CA . ASN A 1 99 ? 0.512 1.207 14.586 1.00 86.94 99 ASN A CA 1
ATOM 824 C C . ASN A 1 99 ? 1.004 2.554 14.077 1.00 86.94 99 ASN A C 1
ATOM 826 O O . ASN A 1 99 ? 1.949 2.601 13.290 1.00 86.94 99 ASN A O 1
ATOM 830 N N . ASN A 1 100 ? 0.425 3.623 14.614 1.00 82.88 100 ASN A N 1
ATOM 831 C CA . ASN A 1 100 ? 0.928 4.984 14.460 1.00 82.88 100 ASN A CA 1
ATOM 832 C C . ASN A 1 100 ? 1.095 5.384 12.986 1.00 82.88 100 ASN A C 1
ATOM 834 O O . ASN A 1 100 ? 2.198 5.647 12.508 1.00 82.88 100 ASN A O 1
ATOM 838 N N . LEU A 1 101 ? -0.017 5.398 12.255 1.00 83.81 101 LEU A N 1
ATOM 839 C CA . LEU A 1 101 ? -0.031 5.756 10.842 1.00 83.81 101 LEU A CA 1
ATOM 840 C C . LEU A 1 101 ? 0.286 7.242 10.652 1.00 83.81 101 LEU A C 1
ATOM 842 O O . LEU A 1 101 ? -0.553 8.097 10.916 1.00 83.81 101 LEU A O 1
ATOM 846 N N . PHE A 1 102 ? 1.500 7.535 10.185 1.00 79.75 102 PHE A N 1
ATOM 847 C CA . PHE A 1 102 ? 1.950 8.891 9.833 1.00 79.75 102 PHE A CA 1
ATOM 848 C C . PHE A 1 102 ? 2.289 9.047 8.348 1.00 79.75 102 PHE A C 1
ATOM 850 O O . PHE A 1 102 ? 2.664 10.127 7.903 1.00 79.75 102 PHE A O 1
ATOM 857 N N . GLU A 1 103 ? 2.193 7.962 7.589 1.00 81.69 103 GLU A N 1
ATOM 858 C CA . GLU A 1 103 ? 2.440 7.955 6.153 1.00 81.69 103 GLU A CA 1
ATOM 859 C C . GLU A 1 103 ? 1.166 8.370 5.417 1.00 81.69 103 GLU A C 1
ATOM 861 O O . GLU A 1 103 ? 0.076 7.915 5.761 1.00 81.69 103 GLU A O 1
ATOM 866 N N . SER A 1 104 ? 1.303 9.197 4.377 1.00 83.56 104 SER A N 1
ATOM 867 C CA . SER A 1 104 ? 0.173 9.580 3.520 1.00 83.56 104 SER A CA 1
ATOM 868 C C . SER A 1 104 ? -0.361 8.398 2.722 1.00 83.56 104 SER A C 1
ATOM 870 O O . SER A 1 104 ? -1.540 8.363 2.392 1.00 83.56 104 SER A O 1
ATOM 872 N N . LYS A 1 105 ? 0.493 7.412 2.436 1.00 88.12 105 LYS A N 1
ATOM 873 C CA . LYS A 1 105 ? 0.145 6.233 1.658 1.00 88.12 105 LYS A CA 1
ATOM 874 C C . LYS A 1 105 ? 0.728 4.978 2.277 1.00 88.12 105 LYS A C 1
ATOM 876 O O . LYS A 1 105 ? 1.908 4.930 2.603 1.00 88.12 105 LYS A O 1
ATOM 881 N N . ILE A 1 106 ? -0.100 3.950 2.401 1.00 87.75 106 ILE A N 1
ATOM 882 C CA . ILE A 1 106 ? 0.259 2.660 2.979 1.00 87.75 106 ILE A CA 1
ATOM 883 C C . ILE A 1 106 ? -0.020 1.576 1.956 1.00 87.75 106 ILE A C 1
ATOM 885 O O . ILE A 1 106 ? -1.123 1.489 1.422 1.00 87.75 106 ILE A O 1
ATOM 889 N N . HIS A 1 107 ? 0.962 0.704 1.760 1.00 87.44 107 HIS A N 1
ATOM 890 C CA . HIS A 1 107 ? 0.821 -0.518 0.986 1.00 87.44 107 HIS A CA 1
ATOM 891 C C . HIS A 1 107 ? 1.017 -1.722 1.901 1.00 87.44 107 HIS A C 1
ATOM 893 O O . HIS A 1 107 ? 1.995 -1.788 2.647 1.00 87.44 107 HIS A O 1
ATOM 899 N N . MET A 1 108 ? 0.091 -2.675 1.858 1.00 86.88 108 MET A N 1
ATOM 900 C CA . MET A 1 108 ? 0.182 -3.910 2.629 1.00 86.88 108 MET A CA 1
ATOM 901 C C . MET A 1 108 ? -0.258 -5.103 1.802 1.00 86.88 108 MET A C 1
ATOM 903 O O . MET A 1 108 ? -1.151 -5.000 0.970 1.00 86.88 108 MET A O 1
ATOM 907 N N . ILE A 1 109 ? 0.365 -6.245 2.076 1.00 84.88 109 ILE A N 1
ATOM 908 C CA . ILE A 1 109 ? -0.030 -7.533 1.519 1.00 84.88 109 ILE A CA 1
ATOM 909 C C . ILE A 1 109 ? -0.390 -8.446 2.685 1.00 84.88 109 ILE A C 1
ATOM 911 O O . ILE A 1 109 ? 0.369 -8.583 3.657 1.00 84.88 109 ILE A O 1
ATOM 915 N N . ILE A 1 110 ? -1.571 -9.036 2.587 1.00 86.81 110 ILE A N 1
ATOM 916 C CA . ILE A 1 110 ? -2.124 -9.978 3.550 1.00 86.81 110 ILE A CA 1
ATOM 917 C C . ILE A 1 110 ? -2.263 -11.312 2.840 1.00 86.81 110 ILE A C 1
ATOM 919 O O . ILE A 1 110 ? -2.684 -11.365 1.685 1.00 86.81 110 ILE A O 1
ATOM 923 N N . ASP A 1 111 ? -1.886 -12.368 3.543 1.00 83.38 111 ASP A N 1
ATOM 924 C CA . ASP A 1 111 ? -2.109 -13.733 3.107 1.00 83.38 111 ASP A CA 1
ATOM 925 C C . ASP A 1 111 ? -3.219 -14.301 3.988 1.00 83.38 111 ASP A C 1
ATOM 927 O O . ASP A 1 111 ? -3.026 -14.437 5.197 1.00 83.38 111 ASP A O 1
ATOM 931 N N . LEU A 1 112 ? -4.404 -14.500 3.411 1.00 84.00 112 LEU A N 1
ATOM 932 C CA . LEU A 1 112 ? -5.582 -14.971 4.133 1.00 84.00 112 LEU A CA 1
ATOM 933 C C . LEU A 1 112 ? -5.746 -16.472 3.872 1.00 84.00 112 LEU A C 1
ATOM 935 O O . LEU A 1 112 ? -6.188 -16.841 2.778 1.00 84.00 112 LEU A O 1
ATOM 939 N N . PRO A 1 113 ? -5.367 -17.337 4.829 1.00 80.06 113 PRO A N 1
ATOM 940 C CA . PRO A 1 113 ? -5.570 -18.768 4.685 1.00 80.06 113 PRO A CA 1
ATOM 941 C C . PRO A 1 113 ? -7.063 -19.086 4.722 1.00 80.06 113 PRO A C 1
ATOM 943 O O . PRO A 1 113 ? -7.807 -18.509 5.512 1.00 80.06 113 PRO A O 1
ATOM 946 N N . TYR A 1 114 ? -7.490 -20.030 3.893 1.00 76.88 114 TYR A N 1
ATOM 947 C CA . TYR A 1 114 ? -8.842 -20.560 3.912 1.00 76.88 114 TYR A CA 1
ATOM 948 C C . TYR A 1 114 ? -8.858 -22.063 3.656 1.00 76.88 114 TYR A C 1
ATOM 950 O O . TYR A 1 114 ? -8.018 -22.629 2.95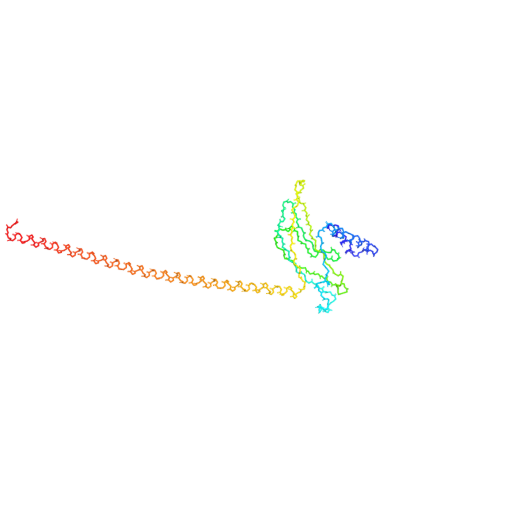2 1.00 76.88 114 TYR A O 1
ATOM 958 N N . GLN A 1 115 ? -9.877 -22.709 4.212 1.00 76.75 115 GLN A N 1
ATOM 959 C CA . GLN A 1 115 ? -10.238 -24.071 3.845 1.00 76.75 115 GLN A CA 1
ATOM 960 C C . GLN A 1 115 ? -11.302 -24.013 2.757 1.00 76.75 115 GLN A C 1
ATOM 962 O O . GLN A 1 115 ? -12.243 -23.223 2.852 1.00 76.75 115 GLN A O 1
ATOM 967 N N . LYS A 1 116 ? -11.204 -24.868 1.735 1.00 69.69 116 LYS A N 1
ATOM 968 C CA . LYS A 1 116 ? -12.176 -24.897 0.622 1.00 69.69 116 LYS A CA 1
ATOM 969 C C . LYS A 1 116 ? -13.633 -24.961 1.079 1.00 69.69 116 LYS A C 1
ATOM 971 O O . LYS A 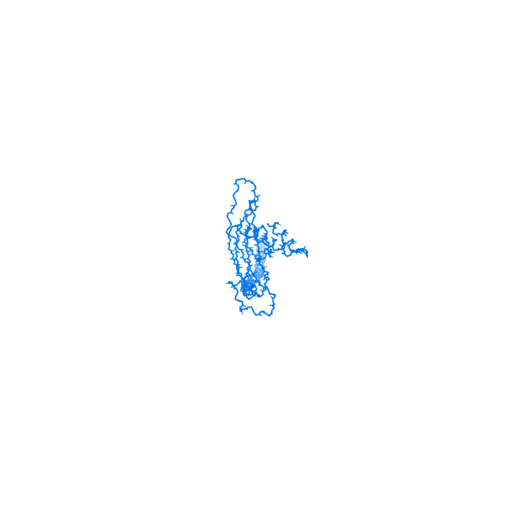1 116 ? -14.493 -24.305 0.499 1.00 69.69 116 LYS A O 1
ATOM 976 N N . GLN A 1 117 ? -13.894 -25.730 2.134 1.00 74.38 117 GLN A N 1
ATOM 977 C CA . GLN A 1 117 ? -15.230 -25.918 2.707 1.00 74.38 117 GLN A CA 1
ATOM 978 C C . GLN A 1 117 ? -15.800 -24.617 3.296 1.00 74.38 117 GLN A C 1
ATOM 980 O O . GLN A 1 117 ? -17.009 -24.398 3.262 1.00 74.38 117 GLN A O 1
ATOM 985 N N . ASP A 1 118 ? -14.919 -23.731 3.760 1.00 77.38 118 ASP A N 1
ATOM 986 C CA . ASP A 1 118 ? -15.258 -22.488 4.443 1.00 77.38 118 ASP A CA 1
ATOM 987 C C . ASP A 1 118 ? -15.183 -21.258 3.531 1.00 77.38 118 ASP A C 1
ATOM 989 O O . ASP A 1 118 ? -15.553 -20.167 3.951 1.00 77.38 118 ASP A O 1
ATOM 993 N N . PHE A 1 119 ? -14.757 -21.396 2.271 1.00 75.19 119 PHE A N 1
ATOM 994 C CA . PHE A 1 119 ? -14.529 -20.259 1.369 1.00 75.19 119 PHE A CA 1
ATOM 995 C C . PHE A 1 119 ? -15.728 -19.295 1.271 1.00 75.19 119 PHE A C 1
ATOM 997 O O . PHE A 1 119 ? -15.565 -18.079 1.193 1.00 75.19 119 PHE A O 1
ATOM 1004 N N . LEU A 1 120 ? -16.955 -19.829 1.316 1.00 78.19 120 LEU A N 1
ATOM 1005 C CA . LEU A 1 120 ? -18.194 -19.042 1.252 1.00 78.19 120 LEU A CA 1
ATOM 1006 C C . LEU A 1 120 ? -18.517 -18.268 2.538 1.00 78.19 120 LEU A C 1
ATOM 1008 O O . LEU A 1 120 ? -19.400 -17.405 2.527 1.00 78.19 120 LEU A O 1
ATOM 1012 N N . THR A 1 121 ? -17.869 -18.604 3.646 1.00 83.00 121 THR A N 1
ATOM 1013 C CA . THR A 1 121 ? -18.058 -17.968 4.953 1.00 83.00 121 THR A CA 1
ATOM 1014 C C . THR A 1 121 ? -16.823 -17.199 5.404 1.00 83.00 121 THR A C 1
ATOM 1016 O O . THR A 1 121 ? -16.925 -16.424 6.353 1.00 83.00 121 THR A O 1
ATOM 1019 N N . GLU A 1 122 ? -15.693 -17.342 4.709 1.00 86.81 122 GLU A N 1
ATOM 1020 C CA . GLU A 1 122 ? -14.477 -16.593 4.994 1.00 86.81 122 GLU A CA 1
ATOM 1021 C C . GLU A 1 122 ? -14.649 -15.085 4.820 1.00 86.81 122 GLU A C 1
ATOM 1023 O O . GLU A 1 122 ? -15.199 -14.580 3.830 1.00 86.81 122 GLU A O 1
ATOM 1028 N N . TYR A 1 123 ? -14.117 -14.359 5.798 1.00 89.19 123 TYR A N 1
ATOM 1029 C CA . TYR A 1 123 ? -14.059 -12.911 5.793 1.00 89.19 123 TYR A CA 1
ATOM 1030 C C . TYR A 1 123 ? -12.858 -12.415 6.586 1.00 89.19 123 TYR A C 1
ATOM 1032 O O . TYR A 1 123 ? -12.283 -13.118 7.420 1.00 89.19 123 TYR A O 1
ATOM 1040 N N . PHE A 1 124 ? -12.531 -11.153 6.353 1.00 90.88 124 PHE A N 1
ATOM 1041 C CA . PHE A 1 124 ? -11.611 -10.406 7.186 1.00 90.88 124 PHE A CA 1
ATOM 1042 C C . PHE A 1 124 ? -12.175 -9.018 7.470 1.00 90.88 124 PHE A C 1
ATOM 1044 O O . PHE A 1 124 ? -12.897 -8.435 6.656 1.00 90.88 124 PHE A O 1
ATOM 1051 N N . ASP A 1 125 ? -11.834 -8.500 8.640 1.00 90.69 125 ASP A N 1
ATOM 1052 C CA . ASP A 1 125 ? -12.245 -7.193 9.118 1.00 90.69 125 ASP A CA 1
ATOM 1053 C C . ASP A 1 125 ? -11.045 -6.242 9.077 1.00 90.69 125 ASP A C 1
ATOM 1055 O O . ASP A 1 125 ? -9.973 -6.536 9.612 1.00 90.69 125 ASP A O 1
ATOM 1059 N N . ILE A 1 126 ? -11.221 -5.086 8.438 1.00 92.44 126 ILE A N 1
ATOM 1060 C CA . ILE A 1 126 ? -10.258 -3.983 8.459 1.00 92.44 126 ILE A CA 1
ATOM 1061 C C . ILE A 1 126 ? -10.746 -2.955 9.469 1.00 92.44 126 ILE A C 1
ATOM 1063 O O . ILE A 1 126 ? -11.778 -2.324 9.256 1.00 92.44 126 ILE A O 1
ATOM 1067 N N . CYS A 1 127 ? -9.987 -2.761 10.539 1.00 91.19 127 CYS A N 1
ATOM 1068 C CA . CYS A 1 127 ? -10.341 -1.899 11.655 1.00 91.19 127 CYS A CA 1
ATOM 1069 C C . CYS A 1 127 ? -9.361 -0.739 11.803 1.00 91.19 127 CYS A C 1
ATOM 1071 O O . CYS A 1 127 ? -8.159 -0.958 11.969 1.00 91.19 127 CYS A O 1
ATOM 1073 N N . PHE A 1 128 ? -9.891 0.482 11.821 1.00 89.25 128 PHE A N 1
ATOM 1074 C CA . PHE A 1 128 ? -9.148 1.683 12.187 1.00 89.25 128 PHE A CA 1
ATOM 1075 C C . PHE A 1 128 ? -9.457 2.069 13.636 1.00 89.25 128 PHE A C 1
ATOM 1077 O O . PHE A 1 128 ? -10.598 2.372 13.987 1.00 89.25 128 PHE A O 1
ATOM 1084 N N . GLU A 1 129 ? -8.423 2.083 14.471 1.00 88.25 129 GLU A N 1
ATOM 1085 C CA . GLU A 1 129 ? -8.472 2.576 15.846 1.00 88.25 129 GLU A CA 1
ATOM 1086 C C . GLU A 1 129 ? -7.975 4.027 15.852 1.00 88.25 129 GLU A C 1
ATOM 1088 O O . GLU A 1 129 ? -6.818 4.271 15.513 1.00 88.25 129 GLU A O 1
ATOM 1093 N N . ASN A 1 130 ? -8.816 4.992 16.239 1.00 85.50 130 ASN A N 1
ATOM 1094 C CA . ASN A 1 130 ? -8.397 6.383 16.440 1.00 85.50 130 ASN A CA 1
ATOM 1095 C C . ASN A 1 130 ? -8.271 6.674 17.940 1.00 85.50 130 ASN A C 1
ATOM 1097 O O . ASN A 1 130 ? -9.258 6.934 18.628 1.00 85.50 130 ASN A O 1
ATOM 1101 N N . ILE A 1 131 ? -7.047 6.594 18.451 1.00 85.12 131 ILE A N 1
ATOM 1102 C CA . ILE A 1 131 ? -6.742 6.698 19.875 1.00 85.12 131 ILE A CA 1
ATOM 1103 C C . ILE A 1 131 ? -6.328 8.133 20.186 1.00 85.12 131 ILE A C 1
ATOM 1105 O O . ILE A 1 131 ? -5.321 8.621 19.674 1.00 85.12 131 ILE A O 1
ATOM 1109 N N . LYS A 1 132 ? -7.063 8.810 21.071 1.00 84.94 132 LYS A N 1
ATOM 1110 C CA . LYS A 1 132 ? -6.638 10.104 21.618 1.00 84.94 132 LYS A CA 1
ATOM 1111 C C . LYS A 1 132 ? -5.476 9.885 22.593 1.00 84.94 132 LYS A C 1
ATOM 1113 O O . LYS A 1 132 ? -5.626 9.165 23.575 1.00 84.94 132 LYS A O 1
ATOM 1118 N N . ILE A 1 133 ? -4.333 10.509 22.325 1.00 84.62 133 ILE A N 1
ATOM 1119 C CA . ILE A 1 133 ? -3.125 10.415 23.163 1.00 84.62 133 ILE A CA 1
ATOM 1120 C C . ILE A 1 133 ? -3.079 11.572 24.154 1.00 84.62 133 ILE A C 1
ATOM 1122 O O . ILE A 1 133 ? -2.680 11.395 25.303 1.00 84.62 133 ILE A O 1
ATOM 1126 N N . ASP A 1 134 ? -3.479 12.766 23.710 1.00 79.56 134 ASP A N 1
ATOM 1127 C CA . ASP A 1 134 ? -3.479 13.929 24.584 1.00 79.56 134 ASP A CA 1
ATOM 1128 C C . ASP A 1 134 ? -4.600 13.804 25.622 1.00 79.56 134 ASP A C 1
ATOM 1130 O O . ASP A 1 134 ? -5.786 13.735 25.300 1.00 79.56 134 ASP A O 1
ATOM 1134 N N . GLN A 1 135 ? -4.215 13.785 26.892 1.00 75.75 135 GLN A N 1
ATOM 1135 C CA . GLN A 1 135 ? -5.141 13.690 28.017 1.00 75.75 135 GLN A CA 1
ATOM 1136 C C . GLN A 1 135 ? -5.763 15.047 28.372 1.00 75.75 135 GLN A C 1
ATOM 1138 O O . GLN A 1 135 ? -6.632 15.124 29.242 1.00 75.75 135 GLN A O 1
ATOM 1143 N N . SER A 1 136 ? -5.349 16.134 27.711 1.00 78.31 136 SER A N 1
ATOM 1144 C CA . SER A 1 136 ? -5.941 17.444 27.932 1.00 78.31 136 SER A CA 1
ATOM 1145 C C . SER A 1 136 ? -7.399 17.482 27.452 1.00 78.31 136 SER A C 1
ATOM 1147 O O . SER A 1 136 ? -7.772 16.994 26.382 1.00 78.31 136 SER A O 1
ATOM 1149 N N . TRP A 1 137 ? -8.268 18.079 28.266 1.00 69.00 137 TRP A N 1
ATOM 1150 C CA . TRP A 1 137 ? -9.714 18.128 28.020 1.00 69.00 137 TRP A CA 1
ATOM 1151 C C . TRP A 1 137 ? -10.094 19.027 26.836 1.00 69.00 137 TRP A C 1
ATOM 1153 O O . TRP A 1 137 ? -11.205 18.937 26.325 1.00 69.00 137 TRP A O 1
ATOM 1163 N N . LYS A 1 138 ? -9.178 19.902 26.400 1.00 78.62 138 LYS A N 1
ATOM 1164 C CA . LYS A 1 138 ? -9.427 20.906 25.356 1.00 78.62 138 LYS A CA 1
ATOM 1165 C C . LYS A 1 138 ? -9.076 20.437 23.946 1.00 78.62 138 LYS A C 1
ATOM 1167 O O . LYS A 1 138 ? -9.474 21.099 22.993 1.00 78.62 138 LYS A O 1
ATOM 1172 N N . THR A 1 139 ? -8.335 19.342 23.788 1.00 78.19 139 THR A N 1
ATOM 1173 C CA . THR A 1 139 ? -7.969 18.845 22.459 1.00 78.19 139 THR A CA 1
ATOM 1174 C C . THR A 1 139 ? -9.014 17.888 21.914 1.00 78.19 139 THR A C 1
ATOM 1176 O O . THR A 1 139 ? -9.477 16.967 22.591 1.00 78.19 139 THR A O 1
ATOM 1179 N N . ILE A 1 140 ? -9.392 18.127 20.663 1.00 79.88 140 ILE A N 1
ATOM 1180 C CA . ILE A 1 140 ? -10.361 17.323 19.928 1.00 79.88 140 ILE A CA 1
ATOM 1181 C C . ILE A 1 140 ? -9.586 16.581 18.832 1.00 79.88 140 ILE A C 1
ATOM 1183 O O . ILE A 1 140 ? -8.848 17.232 18.086 1.00 79.88 140 ILE A O 1
ATOM 1187 N N . PRO A 1 141 ? -9.709 15.243 18.748 1.00 81.19 141 PRO A N 1
ATOM 1188 C CA . PRO A 1 141 ? -9.174 14.459 17.643 1.00 81.19 141 PRO A CA 1
ATOM 1189 C C . PRO A 1 141 ? -9.617 15.036 16.292 1.00 81.19 141 PRO A C 1
ATOM 1191 O O . PRO A 1 141 ? -10.792 15.346 16.093 1.00 81.19 141 PRO A O 1
ATOM 1194 N N . LEU A 1 142 ? -8.678 15.187 15.362 1.00 81.88 142 LEU A N 1
ATOM 1195 C CA . LEU A 1 142 ? -8.990 15.591 13.998 1.00 81.88 142 LEU A CA 1
ATOM 1196 C C . LEU A 1 142 ? -9.644 14.421 13.266 1.00 81.88 142 LEU A C 1
ATOM 1198 O O . LEU A 1 142 ? -9.190 13.276 13.357 1.00 81.88 142 LEU A O 1
ATOM 1202 N N . ARG A 1 143 ? -10.685 14.723 12.491 1.00 82.75 143 ARG A N 1
ATOM 1203 C CA . ARG A 1 143 ? -11.221 13.767 11.526 1.00 82.75 143 ARG A CA 1
ATOM 1204 C C . ARG A 1 143 ? -10.143 13.463 10.483 1.00 82.75 143 ARG A C 1
ATOM 1206 O O . ARG A 1 143 ? -9.493 14.377 9.983 1.00 82.75 143 ARG A O 1
ATOM 1213 N N . VAL A 1 144 ? -9.957 12.180 10.191 1.00 83.44 144 VAL A N 1
ATOM 1214 C CA . VAL A 1 144 ? -9.025 11.698 9.172 1.00 83.44 144 VAL A CA 1
ATOM 1215 C C . VAL A 1 144 ? -9.824 1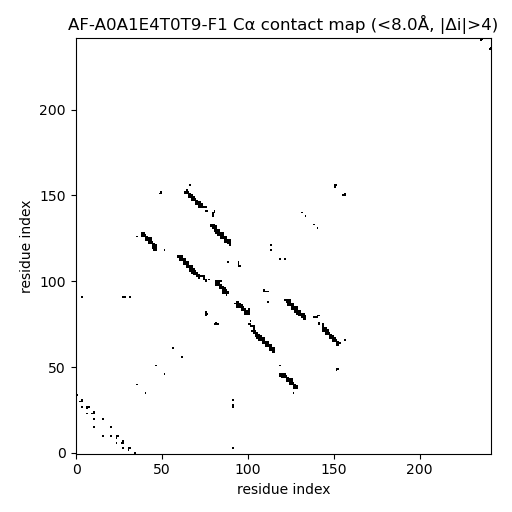0.916 8.149 1.00 83.44 144 VAL A C 1
ATOM 1217 O O . VAL A 1 144 ? -10.445 9.909 8.486 1.00 83.44 144 VAL A O 1
ATOM 1220 N N . ASP A 1 145 ? -9.811 11.412 6.920 1.00 85.50 145 ASP A N 1
ATOM 1221 C CA . ASP A 1 145 ? -10.441 10.771 5.777 1.00 85.50 145 ASP A CA 1
ATOM 1222 C C . ASP A 1 145 ? -9.375 9.989 4.994 1.00 85.50 145 ASP A C 1
ATOM 1224 O O . ASP A 1 145 ? -8.222 10.422 4.859 1.00 85.50 145 ASP A O 1
ATOM 1228 N N . ALA A 1 146 ? -9.748 8.794 4.538 1.00 85.12 146 ALA A N 1
ATOM 1229 C CA . ALA A 1 146 ? -8.852 7.873 3.857 1.00 85.12 146 ALA A CA 1
ATOM 1230 C C . ALA A 1 146 ? -9.578 7.142 2.728 1.00 85.12 146 ALA A C 1
ATOM 1232 O O . ALA A 1 146 ? -10.713 6.691 2.893 1.00 85.12 146 ALA A O 1
ATOM 1233 N N . TYR A 1 147 ? -8.885 6.969 1.610 1.00 89.50 147 TYR A N 1
ATOM 1234 C CA . TYR A 1 147 ? -9.313 6.124 0.506 1.00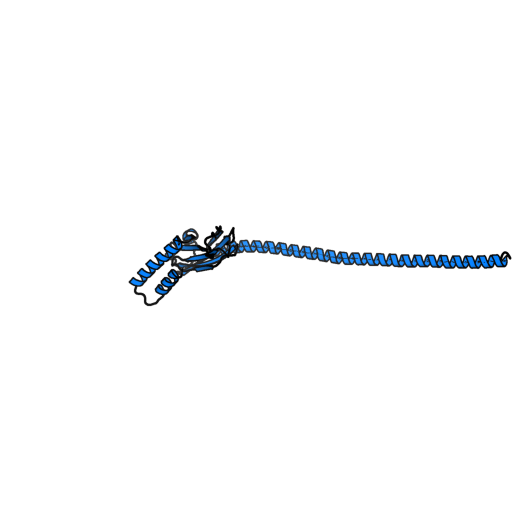 89.50 147 TYR A CA 1
ATOM 1235 C C . TYR A 1 147 ? -8.596 4.793 0.580 1.00 89.50 147 TYR A C 1
ATOM 1237 O O . TYR A 1 147 ? -7.386 4.736 0.787 1.00 89.50 147 TYR A O 1
ATOM 1245 N N . MET A 1 148 ? -9.339 3.712 0.381 1.00 90.31 148 MET A N 1
ATOM 1246 C CA . MET A 1 148 ? -8.796 2.366 0.414 1.00 90.31 148 MET A CA 1
ATOM 1247 C C . MET A 1 148 ? -9.108 1.648 -0.892 1.00 90.31 148 MET A C 1
ATOM 1249 O O . MET A 1 148 ? -10.257 1.581 -1.320 1.00 90.31 148 MET A O 1
ATOM 1253 N N . ASN A 1 149 ? -8.069 1.095 -1.504 1.00 89.44 149 ASN A N 1
ATOM 1254 C CA . ASN A 1 149 ? -8.157 0.207 -2.648 1.00 89.44 149 ASN A CA 1
ATOM 1255 C C . ASN A 1 149 ? -7.734 -1.200 -2.215 1.00 89.44 149 ASN A C 1
ATOM 1257 O O . ASN A 1 149 ? -6.660 -1.372 -1.629 1.00 89.44 149 ASN A O 1
ATOM 1261 N N . ILE A 1 150 ? -8.577 -2.188 -2.505 1.00 87.00 150 ILE A N 1
ATOM 1262 C CA . ILE A 1 150 ? -8.360 -3.591 -2.156 1.00 87.00 150 ILE A CA 1
ATOM 1263 C C . ILE A 1 150 ? -8.327 -4.404 -3.443 1.00 87.00 150 ILE A C 1
ATOM 1265 O O . ILE A 1 150 ? -9.229 -4.313 -4.272 1.00 87.00 150 ILE A O 1
ATOM 1269 N N . GLN A 1 151 ? -7.280 -5.204 -3.600 1.00 84.19 151 GLN A N 1
ATOM 1270 C CA . GLN A 1 151 ? -7.080 -6.080 -4.746 1.00 84.19 151 GLN A CA 1
ATOM 1271 C C . GLN A 1 151 ? -6.942 -7.519 -4.268 1.00 84.19 151 GLN A C 1
ATOM 1273 O O . GLN A 1 151 ? -6.252 -7.792 -3.285 1.00 84.19 151 GLN A O 1
ATOM 1278 N N . PHE A 1 152 ? -7.581 -8.432 -4.991 1.00 79.38 152 PHE A N 1
ATOM 1279 C CA . PHE A 1 152 ? -7.693 -9.836 -4.625 1.00 79.38 152 PHE A CA 1
ATOM 1280 C C . PHE A 1 152 ? -6.984 -10.726 -5.655 1.00 79.38 152 PHE A C 1
ATOM 1282 O O . PHE A 1 152 ? -7.212 -10.602 -6.857 1.00 79.38 152 PHE A O 1
ATOM 1289 N N . GLY A 1 153 ? -6.146 -11.648 -5.176 1.00 67.75 153 GLY A N 1
ATOM 1290 C CA . GLY A 1 153 ? -5.503 -12.694 -5.973 1.00 67.75 153 GLY A CA 1
ATOM 1291 C C . GLY A 1 153 ? -4.201 -12.293 -6.684 1.00 67.75 153 GLY A C 1
ATOM 1292 O O . GLY A 1 153 ? -3.956 -11.135 -7.020 1.00 67.75 153 GLY A O 1
ATOM 1293 N N . ILE A 1 154 ? -3.362 -13.299 -6.969 1.00 62.94 154 ILE A N 1
ATOM 1294 C CA . ILE A 1 154 ? -2.078 -13.142 -7.683 1.00 62.94 154 ILE A CA 1
ATOM 1295 C C . ILE A 1 154 ? -2.248 -12.516 -9.078 1.00 62.94 154 ILE A C 1
ATOM 1297 O O . ILE A 1 154 ? -1.459 -11.631 -9.404 1.00 62.94 154 ILE A O 1
ATOM 1301 N N . PRO A 1 155 ? -3.228 -12.907 -9.921 1.00 59.44 155 PRO A N 1
ATOM 1302 C CA . PRO A 1 155 ? -3.332 -12.365 -11.276 1.00 59.44 155 PRO A CA 1
ATOM 1303 C C . PRO A 1 155 ? -3.582 -10.855 -11.305 1.00 59.44 155 PRO A C 1
ATOM 1305 O O . PRO A 1 155 ? -2.950 -10.158 -12.100 1.00 59.44 155 PRO A O 1
ATOM 1308 N N . GLU A 1 156 ? -4.442 -10.338 -10.424 1.00 57.88 156 GLU A N 1
ATOM 1309 C CA . GLU A 1 156 ? -4.754 -8.906 -10.389 1.00 57.88 156 GLU A CA 1
ATOM 1310 C C . GLU A 1 156 ? -3.593 -8.102 -9.788 1.00 57.88 156 GLU A C 1
ATOM 1312 O O . GLU A 1 156 ? -3.231 -7.055 -10.326 1.00 57.88 156 GLU A O 1
ATOM 1317 N N . ILE A 1 157 ? -2.913 -8.650 -8.770 1.00 56.44 157 ILE A N 1
ATOM 1318 C CA . ILE A 1 157 ? -1.674 -8.081 -8.217 1.00 56.44 157 ILE A CA 1
ATOM 1319 C C . ILE A 1 157 ? -0.569 -8.044 -9.284 1.00 56.44 157 ILE A C 1
ATOM 1321 O O . ILE A 1 157 ? 0.079 -7.018 -9.465 1.00 56.44 157 ILE A O 1
ATOM 1325 N N . VAL A 1 158 ? -0.371 -9.125 -10.045 1.00 57.94 158 VAL A N 1
ATOM 1326 C CA . VAL A 1 158 ? 0.624 -9.194 -11.131 1.00 57.94 158 VAL A CA 1
ATOM 1327 C C . VAL A 1 158 ? 0.261 -8.255 -12.279 1.00 57.94 158 VAL A C 1
ATOM 1329 O O . VAL A 1 158 ? 1.150 -7.643 -12.866 1.00 57.94 158 VAL A O 1
ATOM 1332 N N . LYS A 1 159 ? -1.021 -8.107 -12.620 1.00 59.16 159 LYS A N 1
ATOM 1333 C CA . LYS A 1 159 ? -1.489 -7.174 -13.654 1.00 59.16 159 LYS A CA 1
ATOM 1334 C C . LYS A 1 159 ? -1.250 -5.721 -13.243 1.00 59.16 159 LYS A C 1
ATOM 1336 O O . LYS A 1 159 ? -0.722 -4.953 -14.042 1.00 59.16 159 LYS A O 1
ATOM 1341 N N . GLN A 1 160 ? -1.553 -5.363 -11.998 1.00 58.41 160 GLN A N 1
ATOM 1342 C CA . GLN A 1 160 ? -1.221 -4.056 -11.426 1.00 58.41 160 GLN A CA 1
ATOM 1343 C C . GLN A 1 160 ? 0.287 -3.825 -11.370 1.00 58.41 160 GLN A C 1
ATOM 1345 O O . GLN A 1 160 ? 0.760 -2.779 -11.806 1.00 58.41 160 GLN A O 1
ATOM 1350 N N . TYR A 1 161 ? 1.059 -4.825 -10.944 1.00 56.16 161 TYR A N 1
ATOM 1351 C CA . TYR A 1 161 ? 2.514 -4.748 -10.953 1.00 56.16 161 TYR A CA 1
ATOM 1352 C C . TYR A 1 161 ? 3.049 -4.546 -12.375 1.00 56.16 161 TYR A C 1
ATOM 1354 O O . TYR A 1 161 ? 3.880 -3.673 -12.594 1.00 56.16 161 TYR A O 1
ATOM 1362 N N . LYS A 1 162 ? 2.526 -5.264 -13.377 1.00 58.34 162 LYS A N 1
ATOM 1363 C CA . LYS A 1 162 ? 2.872 -5.063 -14.795 1.00 58.34 162 LYS A CA 1
ATOM 1364 C C . LYS A 1 162 ? 2.538 -3.651 -15.277 1.00 58.34 162 LYS A C 1
ATOM 1366 O O . LYS A 1 162 ? 3.383 -3.043 -15.925 1.00 58.34 162 LYS A O 1
ATOM 1371 N N . LEU A 1 163 ? 1.364 -3.118 -14.938 1.00 65.12 163 LEU A N 1
ATOM 1372 C CA . LEU A 1 163 ? 0.969 -1.744 -15.276 1.00 65.12 163 LEU A CA 1
ATOM 1373 C C . LEU A 1 163 ? 1.906 -0.707 -14.635 1.00 65.12 163 LEU A C 1
ATOM 1375 O O . LEU A 1 163 ? 2.368 0.215 -15.302 1.00 65.12 163 LEU A O 1
ATOM 1379 N N . GLN A 1 164 ? 2.255 -0.887 -13.361 1.00 57.19 164 GLN A N 1
ATOM 1380 C CA . GLN A 1 164 ? 3.198 -0.011 -12.659 1.00 57.19 164 GLN A CA 1
ATOM 1381 C C . GLN A 1 164 ? 4.622 -0.131 -13.220 1.00 57.19 164 GLN A C 1
ATOM 1383 O O . GLN A 1 164 ? 5.317 0.871 -13.387 1.00 57.19 164 GLN A O 1
ATOM 1388 N N . THR A 1 165 ? 5.042 -1.342 -13.592 1.00 59.47 165 THR A N 1
ATOM 1389 C CA . THR A 1 165 ? 6.351 -1.584 -14.211 1.00 59.47 165 THR A CA 1
ATOM 1390 C C . THR A 1 165 ? 6.420 -0.959 -15.609 1.00 59.47 165 THR A C 1
ATOM 1392 O O . THR A 1 165 ? 7.450 -0.403 -15.975 1.00 59.47 165 THR A O 1
ATOM 1395 N N . GLN A 1 166 ? 5.327 -0.964 -16.382 1.00 64.19 166 GLN A N 1
ATOM 1396 C CA . GLN A 1 166 ? 5.245 -0.230 -17.652 1.00 64.19 166 GLN A CA 1
ATOM 1397 C C . GLN A 1 166 ? 5.436 1.281 -17.456 1.00 64.19 166 GLN A C 1
ATOM 1399 O O . GLN A 1 166 ? 6.171 1.901 -18.222 1.00 64.19 166 GLN A O 1
ATOM 1404 N N . GLY A 1 167 ? 4.860 1.859 -16.396 1.00 60.53 167 GLY A N 1
ATOM 1405 C CA . GLY A 1 167 ? 5.123 3.249 -16.011 1.00 60.53 167 GLY A CA 1
ATOM 1406 C C . GLY A 1 167 ? 6.610 3.517 -15.744 1.00 60.53 167 GLY A C 1
ATOM 1407 O O . GLY A 1 167 ? 7.168 4.481 -16.264 1.00 60.53 167 GLY A O 1
ATOM 1408 N N . LEU A 1 168 ? 7.283 2.614 -15.023 1.00 59.66 168 LEU A N 1
ATOM 1409 C CA . LEU A 1 168 ? 8.725 2.700 -14.751 1.00 59.66 168 LEU A CA 1
ATOM 1410 C C . LEU A 1 168 ? 9.589 2.589 -16.016 1.00 59.66 168 LEU A C 1
ATOM 1412 O O . LEU A 1 168 ? 10.582 3.306 -16.146 1.00 59.66 168 LEU A O 1
ATOM 1416 N N . TYR A 1 169 ? 9.224 1.723 -16.965 1.00 60.62 169 TYR A N 1
ATOM 1417 C CA . TYR A 1 169 ? 9.931 1.628 -18.246 1.00 60.62 169 TYR A CA 1
ATOM 1418 C C . TYR A 1 169 ? 9.814 2.919 -19.065 1.00 60.62 169 TYR A C 1
ATOM 1420 O O . TYR A 1 169 ? 10.801 3.337 -19.674 1.00 60.62 169 TYR A O 1
ATOM 1428 N N . ASN A 1 170 ? 8.657 3.584 -19.030 1.00 65.81 170 ASN A N 1
ATOM 1429 C CA . ASN A 1 170 ? 8.473 4.875 -19.691 1.00 65.81 170 ASN A CA 1
ATOM 1430 C C . ASN A 1 170 ? 9.369 5.950 -19.059 1.00 65.81 170 ASN A C 1
ATOM 1432 O O . ASN A 1 170 ? 10.128 6.597 -19.780 1.00 65.81 170 ASN A O 1
ATOM 1436 N N . SER A 1 171 ? 9.396 6.057 -17.728 1.00 63.28 171 SER A N 1
ATOM 1437 C CA . SER A 1 171 ? 10.292 6.992 -17.029 1.00 63.28 171 SER A CA 1
ATOM 1438 C C . SER A 1 171 ? 11.776 6.691 -17.274 1.00 63.28 171 SER A C 1
ATOM 1440 O O . SER A 1 171 ? 12.575 7.607 -17.449 1.00 63.28 171 SER A O 1
ATOM 1442 N N . LYS A 1 172 ? 12.163 5.411 -17.369 1.00 68.19 172 LYS A N 1
ATOM 1443 C CA . LYS A 1 172 ? 13.526 5.021 -17.764 1.00 68.19 172 LYS A CA 1
ATOM 1444 C C . LYS A 1 172 ? 13.863 5.499 -19.179 1.00 68.19 172 LYS A C 1
ATOM 1446 O O . LYS A 1 172 ? 14.973 5.964 -19.416 1.00 68.19 172 LYS A O 1
ATOM 1451 N N . SER A 1 173 ? 12.927 5.388 -20.120 1.00 69.31 173 SER A N 1
ATOM 1452 C CA . SER A 1 173 ? 13.142 5.848 -21.498 1.00 69.31 173 SER A CA 1
ATOM 1453 C C . SER A 1 173 ? 13.299 7.370 -21.593 1.00 69.31 173 SER A C 1
ATOM 1455 O O . SER A 1 173 ? 14.099 7.855 -22.392 1.00 69.31 173 SER A O 1
ATOM 1457 N N . GLU A 1 174 ? 12.593 8.124 -20.749 1.00 72.94 174 GLU A N 1
ATOM 1458 C CA . GLU A 1 174 ? 12.744 9.578 -20.641 1.00 72.94 174 GLU A CA 1
ATOM 1459 C C . GLU A 1 174 ? 14.084 9.965 -20.013 1.00 72.94 174 GLU A C 1
ATOM 1461 O O . GLU A 1 174 ? 14.739 10.879 -20.508 1.00 72.94 174 GLU A O 1
ATOM 1466 N N . LEU A 1 175 ? 14.546 9.226 -18.999 1.00 67.69 175 LEU A N 1
ATOM 1467 C CA . LEU A 1 175 ? 15.874 9.417 -18.410 1.00 67.69 175 LEU A CA 1
ATOM 1468 C C . LEU A 1 175 ? 17.001 9.172 -19.418 1.00 67.69 175 LEU A C 1
ATOM 1470 O O . LEU A 1 175 ? 17.907 9.991 -19.509 1.00 67.69 175 LEU A O 1
ATOM 1474 N N . ILE A 1 176 ? 16.914 8.111 -20.226 1.00 76.69 176 ILE A N 1
ATOM 1475 C CA . ILE A 1 176 ? 17.902 7.835 -21.286 1.00 76.69 176 ILE A CA 1
ATOM 1476 C C . ILE A 1 176 ? 17.913 8.962 -22.332 1.00 76.69 176 ILE A C 1
ATOM 1478 O O . ILE A 1 176 ? 18.972 9.367 -22.811 1.00 76.69 176 ILE A O 1
ATOM 1482 N N . LYS A 1 177 ? 16.743 9.516 -22.681 1.00 80.25 177 LYS A N 1
ATOM 1483 C CA . LYS A 1 177 ? 16.671 10.686 -23.571 1.00 80.25 177 LYS A CA 1
ATOM 1484 C C . LYS A 1 177 ? 17.306 11.919 -22.930 1.00 80.25 177 LYS A C 1
ATOM 1486 O O . LYS A 1 177 ? 18.060 12.613 -23.604 1.00 80.25 177 LYS A O 1
ATOM 1491 N N . LEU A 1 178 ? 17.039 12.184 -21.653 1.00 72.31 178 LEU A N 1
ATOM 1492 C CA . LEU A 1 178 ? 17.651 13.298 -20.924 1.00 72.31 178 LEU A CA 1
ATOM 1493 C C . LEU A 1 178 ? 19.175 13.162 -20.843 1.00 72.31 178 LEU A C 1
ATOM 1495 O O . LEU A 1 178 ? 19.873 14.142 -21.080 1.00 72.31 178 LEU A O 1
ATOM 1499 N N . GLU A 1 179 ? 19.687 11.958 -20.594 1.00 74.81 179 GLU A N 1
ATOM 1500 C CA . GLU A 1 179 ? 21.122 11.655 -20.612 1.00 74.81 179 GLU A CA 1
ATOM 1501 C C . GLU A 1 179 ? 21.734 11.975 -21.985 1.00 74.81 179 GLU A C 1
ATOM 1503 O O . GLU A 1 179 ? 22.696 12.733 -22.067 1.00 74.81 179 GLU A O 1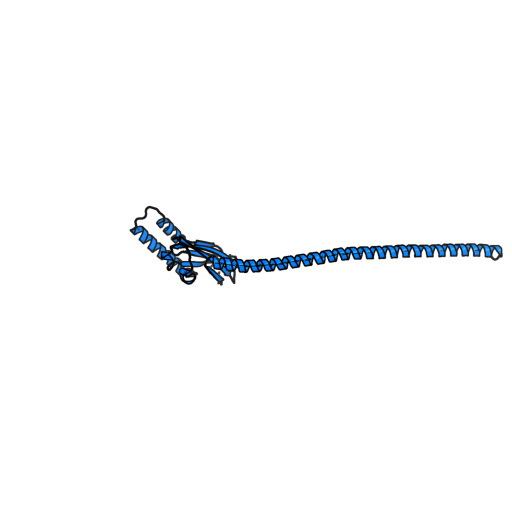
ATOM 1508 N N . SER A 1 180 ? 21.088 11.549 -23.078 1.00 80.00 180 SER A N 1
ATOM 1509 C CA . SER A 1 180 ? 21.554 11.868 -24.438 1.00 80.00 180 SER A CA 1
ATOM 1510 C C . SER A 1 180 ? 21.549 13.372 -24.757 1.00 80.00 180 SER A C 1
ATOM 1512 O O . SER A 1 180 ? 22.415 13.864 -25.483 1.00 80.00 180 SER A O 1
ATOM 1514 N N . VAL A 1 181 ? 20.598 14.128 -24.194 1.00 79.00 181 VAL A N 1
ATOM 1515 C CA . VAL A 1 181 ? 20.549 15.589 -24.339 1.00 79.00 181 VAL A CA 1
ATOM 1516 C C . VAL A 1 181 ? 21.691 16.236 -23.557 1.00 79.00 181 VAL A C 1
ATOM 1518 O O . VAL A 1 181 ? 22.364 17.113 -24.096 1.00 79.00 181 VAL A O 1
ATOM 1521 N N . ILE A 1 182 ? 21.958 15.785 -22.330 1.00 80.50 182 ILE A N 1
ATOM 1522 C CA . ILE A 1 182 ? 23.068 16.283 -21.506 1.00 80.50 182 ILE A CA 1
ATOM 1523 C C . ILE A 1 182 ? 24.413 16.026 -22.195 1.00 80.50 182 ILE A C 1
ATOM 1525 O O . ILE A 1 182 ? 25.229 16.945 -22.284 1.00 80.50 182 ILE A O 1
ATOM 1529 N N . ASP A 1 183 ? 24.615 14.836 -22.760 1.00 81.19 183 ASP A N 1
ATOM 1530 C CA . ASP A 1 183 ? 25.825 14.510 -23.522 1.00 81.19 183 ASP A CA 1
ATOM 1531 C C . ASP A 1 183 ? 25.986 15.419 -24.744 1.00 81.19 183 ASP A C 1
ATOM 1533 O O . ASP A 1 183 ? 27.069 15.953 -24.988 1.00 81.19 183 ASP A O 1
ATOM 1537 N N . SER A 1 184 ? 24.900 15.675 -25.482 1.00 80.94 184 SER A N 1
ATOM 1538 C CA . SER A 1 184 ? 24.932 16.574 -26.642 1.00 80.94 184 SER A CA 1
ATOM 1539 C C . SER A 1 184 ? 25.278 18.021 -26.264 1.00 80.94 184 SER A C 1
ATOM 1541 O O . SER A 1 184 ? 26.049 18.674 -26.969 1.00 80.94 184 SER A O 1
ATOM 1543 N N . ILE A 1 185 ? 24.771 18.506 -25.124 1.00 83.44 185 ILE A N 1
ATOM 1544 C CA . ILE A 1 185 ? 25.090 19.836 -24.591 1.00 83.44 185 ILE A CA 1
ATOM 1545 C C . ILE A 1 185 ? 26.558 19.889 -24.171 1.00 83.44 185 ILE A C 1
ATOM 1547 O O . ILE A 1 185 ? 27.243 20.856 -24.494 1.00 83.44 185 ILE A O 1
ATOM 1551 N N . SER A 1 186 ? 27.059 18.851 -23.498 1.00 79.06 186 SER A N 1
ATOM 1552 C CA . SER A 1 186 ? 28.453 18.778 -23.053 1.00 79.06 186 SER A CA 1
ATOM 1553 C C . SER A 1 186 ? 29.423 18.771 -24.237 1.00 79.06 186 SER A C 1
ATOM 1555 O O . SER A 1 186 ? 30.358 19.570 -24.276 1.00 79.06 186 SER A O 1
ATOM 1557 N N . ILE A 1 187 ? 29.145 17.962 -25.266 1.00 86.06 187 ILE A N 1
ATOM 1558 C CA . ILE A 1 187 ? 29.915 17.948 -26.519 1.00 86.06 187 ILE A CA 1
ATOM 1559 C C . ILE A 1 187 ? 29.853 19.317 -27.208 1.00 86.06 187 ILE A C 1
ATOM 1561 O O . ILE A 1 187 ? 30.880 19.835 -27.645 1.00 86.06 187 ILE A O 1
ATOM 1565 N N . GLY A 1 188 ? 28.672 19.942 -27.266 1.00 79.94 188 GLY A N 1
ATOM 1566 C CA . GLY A 1 188 ? 28.510 21.298 -27.794 1.00 79.94 188 GLY A CA 1
ATOM 1567 C C . GLY A 1 188 ? 29.349 22.333 -27.039 1.00 79.94 188 GLY A C 1
ATOM 1568 O O . GLY A 1 188 ? 29.977 23.190 -27.660 1.00 79.94 188 GLY A O 1
ATOM 1569 N N . TYR A 1 189 ? 29.423 22.216 -25.713 1.00 80.25 189 TYR A N 1
ATOM 1570 C CA . TYR A 1 189 ? 30.200 23.112 -24.862 1.00 80.25 189 TYR A CA 1
ATOM 1571 C C . TYR A 1 189 ? 31.707 22.919 -25.064 1.00 80.25 189 TYR A C 1
ATOM 1573 O O . TYR A 1 189 ? 32.423 23.898 -25.266 1.00 80.25 189 TYR A O 1
ATOM 1581 N N . ILE A 1 190 ? 32.188 21.672 -25.105 1.00 83.62 190 ILE A N 1
ATOM 1582 C CA . ILE A 1 190 ? 33.597 21.353 -25.387 1.00 83.62 190 ILE A CA 1
ATOM 1583 C C . ILE A 1 190 ? 34.007 21.901 -26.758 1.00 83.62 190 ILE A C 1
ATOM 1585 O O . ILE A 1 190 ? 35.014 22.602 -26.860 1.00 83.62 190 ILE A O 1
ATOM 1589 N N . ASN A 1 191 ? 33.189 21.668 -27.786 1.00 83.00 191 ASN A N 1
ATOM 1590 C CA . ASN A 1 191 ? 33.444 22.186 -29.128 1.00 83.00 191 ASN A CA 1
ATOM 1591 C C . ASN A 1 191 ? 33.456 23.721 -29.146 1.00 83.00 191 ASN A C 1
ATOM 1593 O O . ASN A 1 191 ? 34.293 24.322 -29.813 1.00 83.00 191 ASN A O 1
ATOM 1597 N N . SER A 1 192 ? 32.567 24.375 -28.389 1.00 77.50 192 SER A N 1
ATOM 1598 C CA . SER A 1 192 ? 32.547 25.840 -28.299 1.00 77.50 192 SER A CA 1
ATOM 1599 C C . SER A 1 192 ? 33.810 26.409 -27.645 1.00 77.50 192 SER A C 1
ATOM 1601 O O . SER A 1 192 ? 34.347 27.396 -28.141 1.00 77.50 192 SER A O 1
ATOM 1603 N N . ILE A 1 193 ? 34.338 25.750 -26.608 1.00 79.88 193 ILE A N 1
ATOM 1604 C CA . ILE A 1 193 ? 35.595 26.131 -25.949 1.00 79.88 193 ILE A CA 1
ATOM 1605 C C . ILE A 1 193 ? 36.780 25.952 -26.905 1.00 79.88 193 ILE A C 1
ATOM 1607 O O . ILE A 1 193 ? 37.682 26.790 -26.947 1.00 79.88 193 ILE A O 1
ATOM 1611 N N . GLU A 1 194 ? 36.801 24.870 -27.683 1.00 78.88 194 GLU A N 1
ATOM 1612 C CA . GLU A 1 194 ? 37.864 24.625 -28.660 1.00 78.88 194 GLU A CA 1
ATOM 1613 C C . GLU A 1 194 ? 37.849 25.668 -29.787 1.00 78.88 194 GLU A C 1
ATOM 1615 O O . GLU A 1 194 ? 38.890 26.217 -30.156 1.00 78.88 194 GLU A O 1
ATOM 1620 N N . VAL A 1 195 ? 36.658 26.013 -30.277 1.00 79.38 195 VAL A N 1
ATOM 1621 C CA . VAL A 1 195 ? 36.463 27.073 -31.270 1.00 79.38 195 VAL A CA 1
ATOM 1622 C C . VAL A 1 195 ? 36.863 28.443 -30.708 1.00 79.38 195 VAL A C 1
ATOM 1624 O O . VAL A 1 195 ? 37.589 29.180 -31.377 1.00 79.38 195 VAL A O 1
ATOM 1627 N N . GLU A 1 196 ? 36.473 28.776 -29.474 1.00 76.62 196 GLU A N 1
ATOM 1628 C CA . GLU A 1 196 ? 36.878 30.018 -28.801 1.00 76.62 196 GLU A CA 1
ATOM 1629 C C . GLU A 1 196 ? 38.402 30.104 -28.660 1.00 76.62 196 GLU A C 1
ATOM 1631 O O . GLU A 1 196 ? 38.997 31.133 -28.973 1.00 76.62 196 GLU A O 1
ATOM 1636 N N . LYS A 1 197 ? 39.057 29.010 -28.254 1.00 72.94 197 LYS A N 1
ATOM 1637 C CA . LYS A 1 197 ? 40.519 28.939 -28.142 1.00 72.94 197 LYS A CA 1
ATOM 1638 C C . LYS A 1 197 ? 41.201 29.226 -29.480 1.00 72.94 197 LYS A C 1
ATOM 1640 O O . LYS A 1 197 ? 42.180 29.969 -29.511 1.00 72.94 197 LYS A O 1
ATOM 1645 N N . ASN A 1 198 ? 40.672 28.688 -30.578 1.00 74.44 198 ASN A N 1
ATOM 1646 C CA . ASN A 1 198 ? 41.205 28.943 -31.916 1.00 74.44 198 ASN A CA 1
ATOM 1647 C C . ASN A 1 198 ? 41.020 30.409 -32.337 1.00 74.44 198 ASN A C 1
ATOM 1649 O O . ASN A 1 198 ? 41.964 31.020 -32.836 1.00 74.44 198 ASN A O 1
ATOM 1653 N N . PHE A 1 199 ? 39.851 31.006 -32.080 1.00 72.44 199 PHE A N 1
ATOM 1654 C CA . PHE A 1 199 ? 39.622 32.430 -32.354 1.00 72.44 199 PHE A CA 1
ATOM 1655 C C . PHE A 1 199 ? 40.467 33.352 -31.471 1.00 72.44 199 PHE A C 1
ATOM 1657 O O . PHE A 1 199 ? 40.958 34.373 -31.950 1.00 72.44 199 PHE A O 1
ATOM 1664 N N . ARG A 1 200 ? 40.685 32.991 -30.202 1.00 73.75 200 ARG A N 1
ATOM 1665 C CA . ARG A 1 200 ? 41.557 33.740 -29.295 1.00 73.75 200 ARG A CA 1
ATOM 1666 C C . ARG A 1 200 ? 42.999 33.734 -29.787 1.00 73.75 200 ARG A C 1
ATOM 1668 O O . ARG A 1 200 ? 43.587 34.803 -29.888 1.00 73.75 200 ARG A O 1
ATOM 1675 N N . ASN A 1 201 ? 43.527 32.570 -30.163 1.00 75.38 201 ASN A N 1
ATOM 1676 C CA . ASN A 1 201 ? 44.886 32.458 -30.695 1.00 75.38 201 ASN A CA 1
ATOM 1677 C C . ASN A 1 201 ? 45.058 33.280 -31.984 1.00 75.38 201 ASN A C 1
ATOM 1679 O O . ASN A 1 201 ? 46.032 34.011 -32.115 1.00 75.38 201 ASN A O 1
ATOM 1683 N N . LEU A 1 202 ? 44.083 33.230 -32.902 1.00 74.50 202 LEU A N 1
ATOM 1684 C CA . LEU A 1 202 ? 44.109 34.044 -34.125 1.00 74.50 202 LEU A CA 1
ATOM 1685 C C . LEU A 1 202 ? 44.086 35.549 -33.826 1.00 74.50 202 LEU A C 1
ATOM 1687 O O . LEU A 1 202 ? 44.803 36.320 -34.467 1.00 74.50 202 LEU A O 1
ATOM 1691 N N . ASN A 1 203 ? 43.284 35.981 -32.853 1.00 76.75 203 ASN A N 1
ATOM 1692 C CA . ASN A 1 203 ? 43.225 37.384 -32.448 1.00 76.75 203 ASN A CA 1
ATOM 1693 C C . ASN A 1 203 ? 44.526 37.842 -31.775 1.00 76.75 203 ASN A C 1
ATOM 1695 O O . ASN A 1 203 ? 45.011 38.931 -32.083 1.00 76.75 203 ASN A O 1
ATOM 1699 N N . GLU A 1 204 ? 45.105 37.022 -30.896 1.00 77.44 204 GLU A N 1
ATOM 1700 C CA . GLU A 1 204 ? 46.389 37.300 -30.243 1.00 77.44 204 GLU A CA 1
ATOM 1701 C C . GLU A 1 204 ? 47.533 37.384 -31.267 1.00 77.44 204 GLU A C 1
ATOM 1703 O O . GLU A 1 204 ? 48.293 38.353 -31.239 1.00 77.44 204 GLU A O 1
ATOM 1708 N N . ASP A 1 205 ? 47.594 36.469 -32.240 1.00 77.56 205 ASP A N 1
ATOM 1709 C CA . ASP A 1 205 ? 48.593 36.492 -33.319 1.00 77.56 205 ASP A CA 1
ATOM 1710 C C . ASP A 1 205 ? 48.441 37.717 -34.230 1.00 77.56 205 ASP A C 1
ATOM 1712 O O . ASP A 1 205 ? 49.432 38.346 -34.620 1.00 77.56 205 ASP A O 1
ATOM 1716 N N . THR A 1 206 ? 47.204 38.102 -34.550 1.00 76.00 206 THR A N 1
ATOM 1717 C CA . THR A 1 206 ? 46.929 39.294 -35.367 1.00 76.00 206 THR A CA 1
ATOM 1718 C C . THR A 1 206 ? 47.359 40.566 -34.634 1.00 76.00 206 THR A C 1
ATOM 1720 O O . THR A 1 206 ? 47.973 41.456 -35.229 1.00 76.00 206 THR A O 1
ATOM 1723 N N . LEU A 1 207 ? 47.092 40.645 -33.329 1.00 76.12 207 LEU A N 1
ATOM 1724 C CA . LEU A 1 207 ? 47.458 41.786 -32.493 1.00 76.12 207 LEU A CA 1
ATOM 1725 C C . LEU A 1 207 ? 48.979 41.866 -32.288 1.00 76.12 207 LEU A C 1
ATOM 1727 O O . LEU A 1 207 ? 49.556 42.952 -32.388 1.00 76.12 207 LEU A O 1
ATOM 1731 N N . PHE A 1 208 ? 49.648 40.728 -32.087 1.00 80.81 208 PHE A N 1
ATOM 1732 C CA . PHE A 1 208 ? 51.107 40.636 -31.984 1.00 80.81 208 PHE A CA 1
ATOM 1733 C C . PHE A 1 208 ? 51.806 41.029 -33.296 1.00 80.81 208 PHE A C 1
ATOM 1735 O O . PHE A 1 208 ? 52.724 41.849 -33.310 1.00 80.81 208 PHE A O 1
ATOM 1742 N N . THR A 1 209 ? 51.321 40.523 -34.431 1.00 78.69 209 THR A N 1
ATOM 1743 C CA . THR A 1 209 ? 51.875 40.860 -35.752 1.00 78.69 209 THR A CA 1
ATOM 1744 C C . THR A 1 209 ? 51.655 42.338 -36.084 1.00 78.69 209 THR A C 1
ATOM 1746 O O . THR A 1 209 ? 52.573 43.023 -36.542 1.00 78.69 209 THR A O 1
ATOM 1749 N N . GLY A 1 210 ? 50.461 42.867 -35.796 1.00 80.12 210 GLY A N 1
ATOM 1750 C CA . GLY A 1 210 ? 50.139 44.281 -35.985 1.00 80.12 210 GLY A CA 1
ATOM 1751 C C . GLY A 1 210 ? 50.991 45.211 -35.116 1.00 80.12 210 GLY A C 1
ATOM 1752 O O . GLY A 1 210 ? 51.473 46.236 -35.600 1.00 80.12 210 GLY A O 1
ATOM 1753 N N . THR A 1 211 ? 51.243 44.842 -33.857 1.00 83.81 211 THR A N 1
ATOM 1754 C CA . THR A 1 211 ? 52.107 45.626 -32.957 1.00 83.81 211 THR A CA 1
ATOM 1755 C C . THR A 1 211 ? 53.566 45.623 -33.408 1.00 83.81 211 THR A C 1
ATOM 1757 O O . THR A 1 211 ? 54.181 46.689 -33.427 1.00 83.81 211 THR A O 1
ATOM 1760 N N . ILE A 1 212 ? 54.112 44.487 -33.859 1.00 85.62 212 ILE A N 1
ATOM 1761 C CA . ILE A 1 212 ? 55.472 44.430 -34.428 1.00 85.62 212 ILE A CA 1
ATOM 1762 C C . ILE A 1 212 ? 55.600 45.343 -35.651 1.00 85.62 212 ILE A C 1
ATOM 1764 O O . ILE A 1 212 ? 56.564 46.108 -35.751 1.00 85.62 212 ILE A O 1
ATOM 1768 N N . LEU A 1 213 ? 54.632 45.302 -36.572 1.00 85.81 213 LEU A N 1
ATOM 1769 C CA . LEU A 1 213 ? 54.636 46.171 -37.751 1.00 85.81 213 LEU A CA 1
ATOM 1770 C C . LEU A 1 213 ? 54.578 47.651 -37.358 1.00 85.81 213 LEU A C 1
ATOM 1772 O O . LEU A 1 213 ? 55.331 48.461 -37.899 1.00 85.81 213 LEU A O 1
ATOM 1776 N N . TYR A 1 214 ? 53.751 48.001 -36.372 1.00 86.56 214 TYR A N 1
ATOM 1777 C CA . TYR A 1 214 ? 53.647 49.367 -35.867 1.00 86.56 214 TYR A CA 1
ATOM 1778 C C . TYR A 1 214 ? 54.972 49.873 -35.270 1.00 86.56 214 TYR A C 1
ATOM 1780 O O . TYR A 1 214 ? 55.442 50.953 -35.636 1.00 86.56 214 TYR A O 1
ATOM 1788 N N . PHE A 1 215 ? 55.628 49.070 -34.423 1.00 89.19 215 PHE A N 1
ATOM 1789 C CA . PHE A 1 215 ? 56.954 49.396 -33.884 1.00 89.19 215 PHE A CA 1
ATOM 1790 C C . PHE A 1 215 ? 58.010 49.535 -34.985 1.00 89.19 215 PHE A C 1
ATOM 1792 O O . PHE A 1 215 ? 58.830 50.453 -34.940 1.00 89.19 215 PHE A O 1
ATOM 1799 N N . SER A 1 216 ? 57.960 48.671 -35.999 1.00 89.06 216 SER A N 1
ATOM 1800 C CA . SER A 1 216 ? 58.872 48.715 -37.145 1.00 89.06 216 SER A CA 1
ATOM 1801 C C . SER A 1 216 ? 58.721 50.021 -37.933 1.00 89.06 216 SER A C 1
ATOM 1803 O O . SER A 1 216 ? 59.716 50.676 -38.240 1.00 89.06 216 SER A O 1
ATOM 1805 N N . CYS A 1 217 ? 57.484 50.456 -38.196 1.00 90.00 217 CYS A N 1
ATOM 1806 C CA . CYS A 1 217 ? 57.200 51.729 -38.863 1.00 90.00 217 CYS A CA 1
ATOM 1807 C C . CYS A 1 217 ? 57.715 52.933 -38.063 1.00 90.00 217 CYS A C 1
ATOM 1809 O O . CYS A 1 217 ? 58.353 53.816 -38.637 1.00 90.00 217 CYS A O 1
ATOM 1811 N N . ILE A 1 218 ? 57.494 52.959 -36.743 1.00 91.38 218 ILE A N 1
ATOM 1812 C CA . ILE A 1 218 ? 58.016 54.025 -35.871 1.00 91.38 218 ILE A CA 1
ATOM 1813 C C . ILE A 1 218 ? 59.542 54.097 -35.964 1.00 91.38 218 ILE A C 1
ATOM 1815 O O . ILE A 1 218 ? 60.109 55.181 -36.096 1.00 91.38 218 ILE A O 1
ATOM 1819 N N . LEU A 1 219 ? 60.209 52.945 -35.928 1.00 93.44 219 LEU A N 1
ATOM 1820 C CA . LEU A 1 219 ? 61.664 52.868 -35.960 1.00 93.44 219 LEU A CA 1
ATOM 1821 C C . LEU A 1 219 ? 62.228 53.384 -37.295 1.00 93.44 219 LEU A C 1
ATOM 1823 O O . LEU A 1 219 ? 63.190 54.151 -37.298 1.00 93.44 219 LEU A O 1
ATOM 1827 N N . VAL A 1 220 ? 61.583 53.063 -38.421 1.00 93.38 220 VAL A N 1
ATOM 1828 C CA . VAL A 1 220 ? 61.938 53.611 -39.743 1.00 93.38 220 VAL A CA 1
ATOM 1829 C C . VAL A 1 220 ? 61.746 55.131 -39.793 1.00 93.38 220 VAL A C 1
ATOM 1831 O O . VAL A 1 220 ? 62.625 55.842 -40.287 1.00 93.38 220 VAL A O 1
ATOM 1834 N N . ILE A 1 221 ? 60.643 55.659 -39.253 1.00 92.94 221 ILE A N 1
ATOM 1835 C CA . ILE A 1 221 ? 60.395 57.111 -39.197 1.00 92.94 221 ILE A CA 1
ATOM 1836 C C . ILE A 1 221 ? 61.469 57.814 -38.356 1.00 92.94 221 ILE A C 1
ATOM 1838 O O . ILE A 1 221 ? 61.970 58.867 -38.750 1.00 92.94 221 ILE A O 1
ATOM 1842 N N . LEU A 1 222 ? 61.879 57.228 -37.230 1.00 93.19 222 LEU A N 1
ATOM 1843 C CA . LEU A 1 222 ? 62.947 57.784 -36.398 1.00 93.19 222 LEU A CA 1
ATOM 1844 C C . LEU A 1 222 ? 64.291 57.794 -37.132 1.00 93.19 222 LEU A C 1
ATOM 1846 O O . LEU A 1 222 ? 64.949 58.833 -37.171 1.00 93.19 222 LEU A O 1
ATOM 1850 N N . ILE A 1 223 ? 64.683 56.677 -37.754 1.00 93.38 223 ILE A N 1
ATOM 1851 C CA . ILE A 1 223 ? 65.948 56.587 -38.501 1.00 93.38 223 ILE A CA 1
ATOM 1852 C C . ILE A 1 223 ? 65.971 57.604 -39.642 1.00 93.38 223 ILE A C 1
ATOM 1854 O O . ILE A 1 223 ? 66.940 58.349 -39.778 1.00 93.38 223 ILE A O 1
ATOM 1858 N N . THR A 1 224 ? 64.903 57.667 -40.438 1.00 93.31 224 THR A N 1
ATOM 1859 C CA . THR A 1 224 ? 64.808 58.606 -41.565 1.00 93.31 224 THR A CA 1
ATOM 1860 C C . THR A 1 224 ? 64.862 60.057 -41.096 1.00 93.31 224 THR A C 1
ATOM 1862 O O . THR A 1 224 ? 65.599 60.848 -41.679 1.00 93.31 224 THR A O 1
ATOM 1865 N N . SER A 1 225 ? 64.175 60.394 -40.002 1.00 91.12 225 SER A N 1
ATOM 1866 C CA . SER A 1 225 ? 64.199 61.738 -39.412 1.00 91.12 225 SER A CA 1
ATOM 1867 C C . SER A 1 225 ? 65.596 62.116 -38.907 1.00 91.12 225 SER A C 1
ATOM 1869 O O . SER A 1 225 ? 66.078 63.216 -39.171 1.00 91.12 225 SER A O 1
ATOM 1871 N N . VAL A 1 226 ? 66.296 61.193 -38.237 1.00 93.50 226 VAL A N 1
ATOM 1872 C CA . VAL A 1 226 ? 67.685 61.401 -37.796 1.00 93.50 226 VAL A CA 1
ATOM 1873 C C . VAL A 1 226 ? 68.618 61.567 -38.997 1.00 93.50 226 VAL A C 1
ATOM 1875 O O . VAL A 1 226 ? 69.426 62.492 -39.013 1.00 93.50 226 VAL A O 1
ATOM 1878 N N . SER A 1 227 ? 68.492 60.731 -40.032 1.00 90.00 227 SER A N 1
ATOM 1879 C CA . SER A 1 227 ? 69.277 60.872 -41.266 1.00 90.00 227 SER A CA 1
ATOM 1880 C C . SER A 1 227 ? 69.020 62.208 -41.967 1.00 90.00 227 SER A C 1
ATOM 1882 O O . SER A 1 227 ? 69.971 62.841 -42.420 1.00 90.00 227 SER A O 1
ATOM 1884 N N . GLN A 1 228 ? 67.768 62.670 -42.015 1.00 92.69 228 GLN A N 1
ATOM 1885 C CA . GLN A 1 228 ? 67.409 63.979 -42.567 1.00 92.69 228 GLN A CA 1
ATOM 1886 C C . GLN A 1 228 ? 68.012 65.126 -41.754 1.00 92.69 228 GLN A C 1
ATOM 1888 O O . GLN A 1 228 ? 68.556 66.054 -42.345 1.00 92.69 228 GLN A O 1
ATOM 1893 N N . LEU A 1 229 ? 67.978 65.053 -40.419 1.00 91.81 229 LEU A N 1
ATOM 1894 C CA . LEU A 1 229 ? 68.608 66.051 -39.549 1.00 91.81 229 LEU A CA 1
ATOM 1895 C C . LEU A 1 229 ? 70.131 66.081 -39.719 1.00 91.81 229 LEU A C 1
ATOM 1897 O O . LEU A 1 229 ? 70.706 67.163 -39.818 1.00 91.81 229 LEU A O 1
ATOM 1901 N N . ILE A 1 230 ? 70.784 64.917 -39.804 1.00 91.06 230 ILE A N 1
ATOM 1902 C CA . ILE A 1 230 ? 72.230 64.816 -40.064 1.00 91.06 230 ILE A CA 1
ATOM 1903 C C . ILE A 1 230 ? 72.567 65.411 -41.434 1.00 91.06 230 ILE A C 1
ATOM 1905 O O . ILE A 1 230 ? 73.505 66.200 -41.553 1.00 91.06 230 ILE A O 1
ATOM 1909 N N . TRP A 1 231 ? 71.799 65.060 -42.468 1.00 92.69 231 TRP A N 1
ATOM 1910 C CA . TRP A 1 231 ? 71.983 65.600 -43.813 1.00 92.69 231 TRP A CA 1
ATOM 1911 C C . TRP A 1 231 ? 71.802 67.120 -43.835 1.00 92.69 231 TRP A C 1
ATOM 1913 O O . TRP A 1 231 ? 72.665 67.824 -44.354 1.00 92.69 231 TRP A O 1
ATOM 1923 N N . LEU A 1 232 ? 70.737 67.632 -43.211 1.00 89.94 232 LEU A N 1
ATOM 1924 C CA . LEU A 1 232 ? 70.452 69.062 -43.119 1.00 89.94 232 LEU A CA 1
ATOM 1925 C C . LEU A 1 232 ? 71.563 69.808 -42.371 1.00 89.94 232 LEU A C 1
ATOM 1927 O O . LEU A 1 232 ? 72.011 70.853 -42.836 1.00 89.94 232 LEU A O 1
ATOM 1931 N N . HIS A 1 233 ? 72.044 69.264 -41.249 1.00 89.56 233 HIS A N 1
ATOM 1932 C CA . HIS A 1 233 ? 73.155 69.841 -40.492 1.00 89.56 233 HIS A CA 1
ATOM 1933 C C . HIS A 1 233 ? 74.426 69.937 -41.344 1.00 89.56 233 HIS A C 1
ATOM 1935 O O . HIS A 1 233 ? 75.042 71.001 -41.426 1.00 89.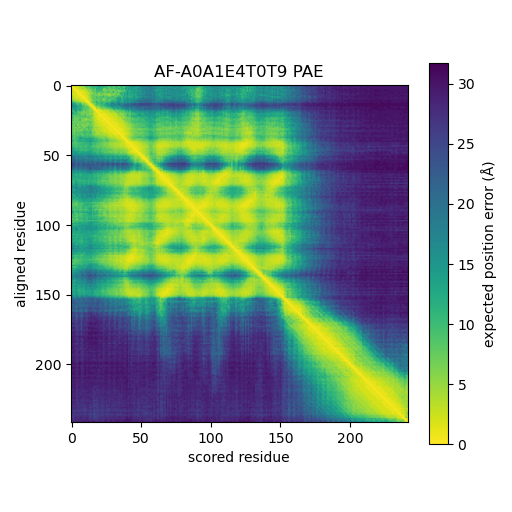56 233 HIS A O 1
ATOM 1941 N N . ASN A 1 234 ? 74.790 68.850 -42.030 1.00 88.00 234 ASN A N 1
ATOM 1942 C CA . ASN A 1 234 ? 75.958 68.823 -42.910 1.00 88.00 234 ASN A CA 1
ATOM 1943 C C . ASN A 1 234 ? 75.808 69.787 -44.096 1.00 88.00 234 ASN A C 1
ATOM 1945 O O . ASN A 1 234 ? 76.767 70.465 -44.459 1.00 88.00 234 ASN A O 1
ATOM 1949 N N . TYR A 1 235 ? 74.610 69.882 -44.674 1.00 89.50 235 TYR A N 1
ATOM 1950 C CA . TYR A 1 235 ? 74.309 70.792 -45.775 1.00 89.50 235 TYR A CA 1
ATOM 1951 C C . TYR A 1 235 ? 74.424 72.264 -45.356 1.00 89.50 235 TYR A C 1
ATOM 1953 O O . TYR A 1 235 ? 75.078 73.052 -46.039 1.00 89.50 235 TYR A O 1
ATOM 1961 N N . LEU A 1 236 ? 73.836 72.637 -44.214 1.00 86.38 236 LEU A N 1
ATOM 1962 C CA . LEU A 1 236 ? 73.915 73.999 -43.679 1.00 86.38 236 LEU A CA 1
ATOM 1963 C C . LEU A 1 236 ? 75.361 74.392 -43.342 1.00 86.38 236 LEU A C 1
ATOM 1965 O O . LEU A 1 236 ? 75.794 75.482 -43.716 1.00 86.38 236 LEU A O 1
ATOM 1969 N N . LYS A 1 237 ? 76.127 73.475 -42.734 1.00 84.88 237 LYS A N 1
ATOM 1970 C CA . LYS A 1 237 ? 77.554 73.665 -42.437 1.00 84.88 237 LYS A CA 1
ATOM 1971 C C . LYS A 1 237 ? 78.398 73.832 -43.705 1.00 84.88 237 LYS A C 1
ATOM 1973 O O . LYS A 1 237 ? 79.267 74.694 -43.756 1.00 84.88 237 LYS A O 1
ATOM 1978 N N . SER A 1 238 ? 78.139 73.034 -44.745 1.00 83.44 238 SER A N 1
ATOM 1979 C CA . SER A 1 238 ? 78.865 73.119 -46.022 1.00 83.44 238 SER A CA 1
ATOM 1980 C C . SER A 1 238 ? 78.614 74.431 -46.767 1.00 83.44 238 SER A C 1
ATOM 1982 O O . SER A 1 238 ? 79.473 74.865 -47.530 1.00 83.44 238 SER A O 1
ATOM 1984 N N . ASN A 1 239 ? 77.449 75.047 -46.566 1.00 82.19 239 ASN A N 1
ATOM 1985 C CA . ASN A 1 239 ? 77.050 76.279 -47.245 1.00 82.19 239 ASN A CA 1
ATOM 1986 C C . ASN A 1 239 ? 77.249 77.543 -46.387 1.00 82.19 239 ASN A C 1
ATOM 1988 O O . ASN A 1 239 ? 76.815 78.618 -46.792 1.00 82.19 239 ASN A O 1
ATOM 1992 N N . GLY A 1 240 ? 77.899 77.433 -45.219 1.00 66.62 240 GLY A N 1
ATOM 1993 C CA . GLY A 1 240 ? 78.247 78.574 -44.359 1.00 66.62 240 GLY A CA 1
ATOM 1994 C C . GLY A 1 240 ? 77.051 79.283 -43.712 1.00 66.62 240 GLY A C 1
ATOM 1995 O O . GLY A 1 240 ? 77.160 80.446 -43.336 1.00 66.62 240 GLY A O 1
ATOM 1996 N N . LEU A 1 241 ? 75.905 78.603 -43.616 1.00 68.88 241 LEU A N 1
ATOM 1997 C CA . LEU A 1 241 ? 74.662 79.128 -43.034 1.00 68.88 241 LEU A CA 1
ATOM 1998 C C . LEU A 1 241 ? 74.520 78.795 -41.536 1.00 68.88 241 LEU A C 1
ATOM 2000 O O . LEU A 1 241 ? 73.506 79.137 -40.927 1.00 68.88 241 LEU A O 1
ATOM 2004 N N . LEU A 1 242 ? 75.505 78.089 -40.971 1.00 57.62 242 LEU A N 1
ATOM 2005 C CA . LEU A 1 242 ? 75.546 77.528 -39.619 1.00 57.62 242 LEU A CA 1
ATOM 2006 C C . LEU A 1 242 ? 76.992 77.556 -39.120 1.00 57.62 242 LEU A C 1
ATOM 2008 O O . LEU A 1 242 ? 77.192 77.934 -37.947 1.00 57.62 242 LEU A O 1
#

Solvent-accessible surface area (backbone atoms only — not comparable to full-atom values): 13743 Å² total; per-residue (Å²): 108,73,67,56,55,52,51,53,55,57,68,69,42,97,84,61,56,71,75,55,44,54,55,48,53,53,51,42,53,49,54,49,50,52,52,45,73,75,38,59,51,47,79,46,52,47,55,82,79,45,63,71,86,76,59,87,64,93,64,64,74,45,66,47,43,34,42,39,39,37,39,41,82,46,78,64,55,77,75,41,26,39,39,29,41,40,32,26,42,80,85,67,48,73,79,47,74,48,73,64,56,74,65,56,63,47,79,48,79,47,76,46,78,43,41,70,92,44,42,85,74,40,37,36,35,46,30,45,45,81,42,73,65,46,85,56,89,84,69,72,74,77,89,66,54,67,50,76,49,79,45,67,38,66,69,54,53,51,50,51,49,50,55,54,48,51,52,50,53,52,54,51,54,51,50,56,51,51,50,55,50,52,51,52,52,50,53,53,50,53,52,49,53,54,51,48,52,54,53,48,51,54,50,51,51,51,52,52,53,51,49,53,52,50,53,51,53,52,51,51,52,50,52,52,52,51,52,49,51,53,50,49,52,53,52,36,52,74,69,71,76,104

Nearest PDB structures (foldseek):
  2c9a-assembly1_A  TM=4.904E-01  e=3.021E-01  Homo sapiens
  3oea-assembly1_A  TM=4.201E-01  e=2.039E-01  Caldanaerobius polysaccharolyticus
  2zew-assembly1_B  TM=4.180E-01  e=1.928E-01  Caldanaerobius polysaccharolyticus
  2zex-assembly1_A  TM=3.929E-01  e=1.301E-01  Caldanaerobius polysaccharolyticus
  7ta6-assembly8_H  TM=4.162E-01  e=1.231E+00  Homo sapiens

Sequence (242 aa):
MESINKHQNELNLKKVNNKKKLLIEDKLNQVINEYISSNNCYRYHIRDYINYNDIKSESDNDNVLIALTIEFENLPNNKIQQISLNIIDKHGNIMRRKNNLFESKIHMIIDLPYQKQDFLTEYFDICFENIKIDQSWKTIPLRVDAYMNIQFGIPEIVKQYKLQTQGLYNSKSELIKLESVIDSISIGYINSIEVEKNFRNLNEDTLFTGTILYFSCILVILITSVSQLIWLHNYLKSNGLL